Protein AF-A0A5N6EP38-F1 (afdb_monomer_lite)

Radius of gyration: 22.54 Å; chains: 1; bounding box: 50×37×67 Å

Organism: NCBI:txid986946

InterPro domains:
  IPR005338 Anhydro-N-acetylmuramic acid kinase [PF03702] (13-115)
  IPR005338 Anhydro-N-acetylmuramic acid kinase [PTHR30605] (13-113)

Sequence (210 aa):
MGMNSRYRTATGRFDTAPGNVYIDTVVRHYTNSEHEYDKDGEIGARGKVDQALVDQFLQHKHFHLDPPKTTGQEVAFELIEKAERKGLSLDNIMATITRITAQAIFDHYKRYEHHPGSKIVLLDDAGIPATAKVAITFAWQGMEAIVKRSIPVLTRVKICQEYVLGKVSPGKNYRLVLRKGMLFGARRDHLPPVKELINYVDGKVFDNKW

Secondary structure (DSSP, 8-state):
-----SS---------S--HHHHHHHHHHHTTTS--S-GGGHHHHHS---HHHHHHHHTSHHHHSPSS----HHHHHHHHHHHHHTT--HHHHHHHHHHHHHHHHHHHHHHH---TTPPP--GGGGTS-TTTHHHHHHHHHHHHHHHT-PPPPPSSSS-------S-PPP-TTHHHHHHHHHHTTTT-S--PPP----EEETTEEE----

pLDDT: mean 87.29, std 15.07, range [29.77, 98.5]

Structure (mmCIF, N/CA/C/O backbone):
data_AF-A0A5N6EP38-F1
#
_entry.id   AF-A0A5N6EP38-F1
#
loop_
_atom_site.group_PDB
_atom_site.id
_atom_site.type_symbol
_atom_site.label_atom_id
_atom_site.label_alt_id
_atom_site.label_comp_id
_atom_site.label_asym_id
_atom_site.label_entity_id
_atom_site.label_seq_id
_atom_site.pdbx_PDB_ins_code
_atom_site.Cartn_x
_atom_site.Cartn_y
_atom_site.Cartn_z
_atom_site.occupancy
_atom_site.B_iso_or_equiv
_atom_site.auth_seq_id
_atom_site.auth_comp_id
_atom_site.auth_asym_id
_atom_site.auth_atom_id
_atom_site.pdbx_PDB_model_num
ATOM 1 N N . MET A 1 1 ? -14.501 2.695 -38.342 1.00 30.69 1 MET A N 1
ATOM 2 C CA . MET A 1 1 ? -13.707 1.450 -38.459 1.00 30.69 1 MET A CA 1
ATOM 3 C C . MET A 1 1 ? -13.542 0.870 -37.066 1.00 30.69 1 MET A C 1
ATOM 5 O O . MET A 1 1 ? -12.982 1.534 -36.206 1.00 30.69 1 MET A O 1
ATOM 9 N N . GLY A 1 2 ? -14.163 -0.284 -36.820 1.00 35.34 2 GLY A N 1
ATOM 10 C CA . GLY A 1 2 ? -14.306 -0.873 -35.491 1.00 35.34 2 GLY A CA 1
ATOM 11 C C . GLY A 1 2 ? -13.008 -1.502 -35.000 1.00 35.34 2 GLY A C 1
ATOM 12 O O . GLY A 1 2 ? -12.462 -2.391 -35.648 1.00 35.34 2 GLY A O 1
ATOM 13 N N . MET A 1 3 ? -12.526 -1.048 -33.846 1.00 29.77 3 MET A N 1
ATOM 14 C CA . MET A 1 3 ? -11.439 -1.694 -33.118 1.00 29.77 3 MET A CA 1
ATOM 15 C C . MET A 1 3 ? -12.031 -2.657 -32.086 1.00 29.77 3 MET A C 1
ATOM 17 O O . MET A 1 3 ? -12.781 -2.259 -31.198 1.00 29.77 3 MET A O 1
ATOM 21 N N . ASN A 1 4 ? -11.702 -3.937 -32.268 1.00 30.72 4 ASN A N 1
ATOM 22 C CA . ASN A 1 4 ? -12.084 -5.095 -31.460 1.00 30.72 4 ASN A CA 1
ATOM 23 C C . ASN A 1 4 ? -12.106 -4.821 -29.943 1.00 30.72 4 ASN A C 1
ATOM 25 O O . ASN A 1 4 ? -11.069 -4.591 -29.324 1.00 30.72 4 ASN A O 1
ATOM 29 N N . SER A 1 5 ? -13.287 -4.948 -29.333 1.00 35.62 5 SER A N 1
ATOM 30 C CA . SER A 1 5 ? -13.561 -4.678 -27.915 1.00 35.62 5 SER A CA 1
ATOM 31 C C . SER A 1 5 ? -13.291 -5.857 -26.962 1.00 35.62 5 SER A C 1
ATOM 33 O O . SER A 1 5 ? -13.906 -5.930 -25.901 1.00 35.62 5 SER A O 1
ATOM 35 N N . ARG A 1 6 ? -12.425 -6.821 -27.310 1.00 30.44 6 ARG A N 1
ATOM 36 C CA . ARG A 1 6 ? -12.358 -8.110 -26.583 1.00 30.44 6 ARG A CA 1
ATOM 37 C C . ARG A 1 6 ? -11.309 -8.246 -25.469 1.00 30.44 6 ARG A C 1
ATOM 39 O O . ARG A 1 6 ? -11.271 -9.302 -24.859 1.00 30.44 6 ARG A O 1
ATOM 46 N N . TYR A 1 7 ? -10.519 -7.218 -25.137 1.00 33.09 7 TYR A N 1
ATOM 47 C CA . TYR A 1 7 ? -9.519 -7.319 -24.050 1.00 33.09 7 TYR A CA 1
ATOM 48 C C . TYR A 1 7 ? -9.276 -6.008 -23.284 1.00 33.09 7 TYR A C 1
ATOM 50 O O . TYR A 1 7 ? -8.144 -5.548 -23.149 1.00 33.09 7 TYR A O 1
ATOM 58 N N . ARG A 1 8 ? -10.330 -5.377 -22.762 1.00 38.69 8 ARG A N 1
ATOM 59 C CA . ARG A 1 8 ? -10.180 -4.398 -21.673 1.00 38.69 8 ARG A CA 1
ATOM 60 C C . ARG A 1 8 ? -11.019 -4.857 -20.490 1.00 38.69 8 ARG A C 1
ATOM 62 O O . ARG A 1 8 ? -12.150 -4.418 -20.325 1.00 38.69 8 ARG A O 1
ATOM 69 N N . THR A 1 9 ? -10.463 -5.730 -19.652 1.00 41.66 9 THR A N 1
ATOM 70 C CA . THR A 1 9 ? -10.867 -5.739 -18.241 1.00 41.66 9 THR A CA 1
ATOM 71 C C . THR A 1 9 ? -10.652 -4.320 -17.731 1.00 41.66 9 THR A C 1
ATOM 73 O O . THR A 1 9 ? -9.542 -3.796 -17.829 1.00 41.66 9 THR A O 1
ATOM 76 N N . ALA A 1 10 ? -11.718 -3.656 -17.289 1.00 50.59 10 ALA A N 1
ATOM 77 C CA . ALA A 1 10 ? -11.647 -2.287 -16.802 1.00 50.59 10 ALA A CA 1
ATOM 78 C C . ALA A 1 10 ? -10.888 -2.262 -15.468 1.00 50.59 10 ALA A C 1
ATOM 80 O O . ALA A 1 10 ? -11.488 -2.283 -14.401 1.00 50.59 10 ALA A O 1
ATOM 81 N N . THR A 1 11 ? -9.560 -2.250 -15.521 1.00 61.09 11 THR A N 1
ATOM 82 C CA . THR A 1 11 ? -8.708 -2.185 -14.336 1.00 61.09 11 THR A CA 1
ATOM 83 C C . THR A 1 11 ? -8.666 -0.745 -13.840 1.00 61.09 11 THR A C 1
ATOM 85 O O . THR A 1 11 ? -8.234 0.153 -14.567 1.00 61.09 11 THR A O 1
ATOM 88 N N . GLY A 1 12 ? -9.123 -0.518 -12.611 1.00 64.75 12 GLY A N 1
ATOM 89 C CA . GLY A 1 12 ? -9.001 0.743 -11.884 1.00 64.75 12 GLY A CA 1
ATOM 90 C C . GLY A 1 12 ? -8.371 0.497 -10.516 1.00 64.75 12 GLY A C 1
ATOM 91 O O . GLY A 1 12 ? -8.484 -0.596 -9.971 1.00 64.75 12 GLY A O 1
ATOM 92 N N . ARG A 1 13 ? -7.680 1.498 -9.972 1.00 69.62 13 ARG A N 1
ATOM 93 C CA . ARG A 1 13 ? -7.152 1.482 -8.603 1.00 69.62 13 ARG A CA 1
ATOM 94 C C . ARG A 1 13 ? -7.433 2.827 -7.961 1.00 69.62 13 ARG A C 1
ATOM 96 O O . ARG A 1 13 ? -7.379 3.848 -8.644 1.00 69.62 13 ARG A O 1
ATOM 103 N N . PHE A 1 14 ? -7.731 2.807 -6.675 1.00 73.19 14 PHE A N 1
ATOM 104 C CA . PHE A 1 14 ? -7.970 4.000 -5.885 1.00 73.19 14 PHE A CA 1
ATOM 105 C C . PHE A 1 14 ? -7.726 3.716 -4.409 1.00 73.19 14 PHE A C 1
ATOM 107 O O . PHE A 1 14 ? -7.814 2.569 -3.971 1.00 73.19 14 PHE A O 1
ATOM 114 N N . ASP A 1 15 ? -7.461 4.775 -3.655 1.00 80.38 15 ASP A N 1
ATOM 115 C CA . ASP A 1 15 ? -7.349 4.701 -2.206 1.00 80.38 15 ASP A CA 1
ATOM 116 C C . ASP A 1 15 ? -8.751 4.610 -1.595 1.00 80.38 15 ASP A C 1
ATOM 118 O O . ASP A 1 15 ? -9.636 5.408 -1.910 1.00 80.38 15 ASP A O 1
ATOM 122 N N . THR A 1 16 ? -8.981 3.612 -0.745 1.00 77.75 16 THR A N 1
ATOM 123 C CA . THR A 1 16 ? -10.273 3.389 -0.075 1.00 77.75 16 THR A CA 1
ATOM 124 C C . THR A 1 16 ? -10.371 4.222 1.195 1.00 77.75 16 THR A C 1
ATOM 126 O O . THR A 1 16 ? -11.353 4.935 1.417 1.00 77.75 16 THR A O 1
ATOM 129 N N . ALA A 1 17 ? -9.324 4.131 2.005 1.00 72.00 17 ALA A N 1
ATOM 130 C CA . ALA A 1 17 ? -9.187 4.722 3.312 1.00 72.00 17 ALA A CA 1
ATOM 131 C C . ALA A 1 17 ? -7.699 4.811 3.679 1.00 72.00 17 ALA A C 1
ATOM 133 O O . ALA A 1 17 ? -6.872 4.078 3.129 1.00 72.00 17 ALA A O 1
ATOM 134 N N . PRO A 1 18 ? -7.354 5.675 4.635 1.00 76.44 18 PRO A N 1
ATOM 135 C CA . PRO A 1 18 ? -6.074 5.604 5.326 1.00 76.44 18 PRO A CA 1
ATOM 136 C C . PRO A 1 18 ? -5.902 4.220 5.955 1.00 76.44 18 PRO A C 1
ATOM 138 O O . PRO A 1 18 ? -6.787 3.718 6.651 1.00 76.44 18 PRO A O 1
ATOM 141 N N . GLY A 1 19 ? -4.754 3.609 5.670 1.00 85.12 19 GLY A N 1
ATOM 142 C CA . GLY A 1 19 ? -4.340 2.346 6.268 1.00 85.12 19 GLY A CA 1
ATOM 143 C C . GLY A 1 19 ? -3.805 2.569 7.680 1.00 85.12 19 GLY A C 1
ATOM 144 O O . GLY A 1 19 ? -4.497 3.074 8.559 1.00 85.12 19 GLY A O 1
ATOM 145 N N . ASN A 1 20 ? -2.528 2.259 7.872 1.00 91.38 20 ASN A N 1
ATOM 146 C CA . ASN A 1 20 ? -1.913 2.264 9.198 1.00 91.38 20 ASN A CA 1
ATOM 147 C C . ASN A 1 20 ? -1.675 3.658 9.780 1.00 91.38 20 ASN A C 1
ATOM 149 O O . ASN A 1 20 ? -1.512 3.767 10.983 1.00 91.38 20 ASN A O 1
ATOM 153 N N . VAL A 1 21 ? -1.714 4.731 8.978 1.00 90.12 21 VAL A N 1
ATOM 154 C CA . VAL A 1 21 ? -1.436 6.090 9.482 1.00 90.12 21 VAL A CA 1
ATOM 155 C C . VAL A 1 21 ? -2.299 6.455 10.694 1.00 90.12 21 VAL A C 1
ATOM 157 O O . VAL A 1 21 ? -1.815 7.104 11.609 1.00 90.12 21 VAL A O 1
ATOM 160 N N . TYR A 1 22 ? -3.548 5.990 10.740 1.00 90.19 22 TYR A N 1
ATOM 161 C CA . TYR A 1 22 ? -4.437 6.199 11.879 1.00 90.19 22 TYR A CA 1
ATOM 162 C C . TYR A 1 22 ? -4.032 5.379 13.107 1.00 90.19 22 TYR A C 1
ATOM 164 O O . TYR A 1 22 ? -3.919 5.924 14.203 1.00 90.19 22 TYR A O 1
ATOM 172 N N . ILE A 1 23 ? -3.787 4.086 12.905 1.00 92.94 23 ILE A N 1
ATOM 173 C CA . ILE A 1 23 ? -3.371 3.128 13.936 1.00 92.94 23 ILE A CA 1
ATOM 174 C C . ILE A 1 23 ? -2.059 3.604 14.578 1.00 92.94 23 ILE A C 1
ATOM 176 O O . ILE A 1 23 ? -1.971 3.757 15.793 1.00 92.94 23 ILE A O 1
ATOM 180 N N . ASP A 1 24 ? -1.075 3.941 13.748 1.00 94.19 24 ASP A N 1
ATOM 181 C CA . ASP A 1 24 ? 0.235 4.430 14.162 1.00 94.19 24 ASP A CA 1
ATOM 182 C C . ASP A 1 24 ? 0.137 5.768 14.911 1.00 94.19 24 ASP A C 1
ATOM 184 O O . ASP A 1 24 ? 0.878 6.002 15.863 1.00 94.19 24 ASP A O 1
ATOM 188 N N . THR A 1 25 ? -0.773 6.666 14.509 1.00 93.25 25 THR A N 1
ATOM 189 C CA . THR A 1 25 ? -0.998 7.931 15.228 1.00 93.25 25 THR A CA 1
ATOM 190 C C . THR A 1 25 ? -1.500 7.687 16.647 1.00 93.25 25 THR A C 1
ATOM 192 O O . THR A 1 25 ? -0.992 8.324 17.568 1.00 93.25 25 THR A O 1
ATOM 195 N N . VAL A 1 26 ? -2.441 6.759 16.849 1.00 94.25 26 VAL A N 1
ATOM 196 C CA . VAL A 1 26 ? -2.928 6.425 18.197 1.00 94.25 26 VAL A CA 1
ATOM 197 C C . VAL A 1 26 ? -1.808 5.812 19.033 1.00 94.25 26 VAL A C 1
ATOM 199 O O . VAL A 1 26 ? -1.584 6.254 20.156 1.00 94.25 26 VAL A O 1
ATOM 202 N N . VAL A 1 27 ? -1.055 4.858 18.481 1.00 95.31 27 VAL A N 1
ATOM 203 C CA . VAL A 1 27 ? 0.065 4.228 19.197 1.00 95.31 27 VAL A CA 1
ATOM 204 C C . VAL A 1 27 ? 1.074 5.285 19.636 1.00 95.31 27 VAL A C 1
ATOM 206 O O . VAL A 1 27 ? 1.328 5.421 20.830 1.00 95.31 27 VAL A O 1
ATOM 209 N N . ARG A 1 28 ? 1.564 6.115 18.706 1.00 95.06 28 ARG A N 1
ATOM 210 C CA . ARG A 1 28 ? 2.532 7.175 19.027 1.00 95.06 28 ARG A CA 1
ATOM 211 C C . ARG A 1 28 ? 1.998 8.159 20.065 1.00 95.06 28 ARG A C 1
ATOM 213 O O . ARG A 1 28 ? 2.769 8.602 20.915 1.00 95.06 28 ARG A O 1
ATOM 220 N N . HIS A 1 29 ? 0.710 8.499 20.002 1.00 93.75 29 HIS A N 1
ATOM 221 C CA . HIS A 1 29 ? 0.076 9.404 20.958 1.00 93.75 29 HIS A CA 1
ATOM 222 C C . HIS A 1 29 ? 0.096 8.833 22.382 1.00 93.75 29 HIS A C 1
ATOM 224 O O . HIS A 1 29 ? 0.541 9.513 23.302 1.00 93.75 29 HIS A O 1
ATOM 230 N N . TYR A 1 30 ? -0.315 7.576 22.565 1.00 94.12 30 TYR A N 1
ATOM 231 C CA . TYR A 1 30 ? -0.435 6.971 23.897 1.00 94.12 30 TYR A CA 1
ATOM 232 C C . TYR A 1 30 ? 0.874 6.429 24.468 1.00 94.12 30 TYR A C 1
ATOM 234 O O . TYR A 1 30 ? 1.002 6.310 25.685 1.00 94.12 30 TYR A O 1
ATOM 242 N N . THR A 1 31 ? 1.856 6.112 23.625 1.00 92.31 31 THR A N 1
ATOM 243 C CA . THR A 1 31 ? 3.161 5.603 24.071 1.00 92.31 31 THR A CA 1
ATOM 244 C C . THR A 1 31 ? 4.232 6.690 24.094 1.00 92.31 31 THR A C 1
ATOM 246 O O . THR A 1 31 ? 5.409 6.360 24.156 1.00 92.31 31 THR A O 1
ATOM 249 N N . ASN A 1 32 ? 3.875 7.972 23.940 1.00 92.38 32 ASN A N 1
ATOM 250 C CA . ASN A 1 32 ? 4.839 9.071 23.775 1.00 92.38 32 ASN A CA 1
ATOM 251 C C . ASN A 1 32 ? 5.920 8.764 22.715 1.00 92.38 32 ASN A C 1
ATOM 253 O O . ASN A 1 32 ? 7.095 9.075 22.890 1.00 92.38 32 ASN A O 1
ATOM 257 N N . SER A 1 33 ? 5.512 8.137 21.607 1.00 92.88 33 S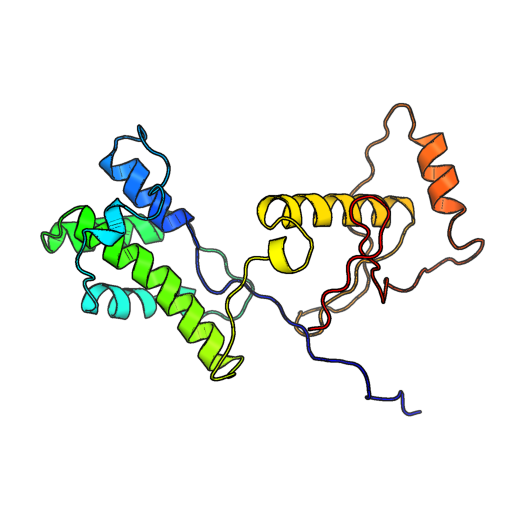ER A N 1
ATOM 258 C CA . SER A 1 33 ? 6.379 7.670 20.512 1.00 92.88 33 SER A CA 1
ATOM 259 C C . SER A 1 33 ? 7.425 6.596 20.866 1.00 92.88 33 SER A C 1
ATOM 261 O O . SER A 1 33 ? 8.294 6.327 20.043 1.00 92.88 33 SER A O 1
ATOM 263 N N . GLU A 1 34 ? 7.338 5.929 22.025 1.00 94.56 34 GLU A N 1
ATOM 264 C CA . GLU A 1 34 ? 8.158 4.733 22.319 1.00 94.56 34 GLU A CA 1
ATOM 265 C C . GLU A 1 34 ? 7.832 3.552 21.388 1.00 94.56 34 GLU A C 1
ATOM 267 O O . GLU A 1 34 ? 8.700 2.741 21.062 1.00 94.56 34 GLU A O 1
ATOM 272 N N . HIS A 1 35 ? 6.587 3.484 20.916 1.00 94.12 35 HIS A N 1
ATOM 273 C CA . HIS A 1 35 ? 6.136 2.571 19.879 1.00 94.12 35 HIS A CA 1
ATOM 274 C C . HIS A 1 35 ? 5.590 3.356 18.683 1.00 94.12 35 HIS A C 1
ATOM 276 O O . HIS A 1 35 ? 5.028 4.444 18.822 1.00 94.12 35 HIS A O 1
ATOM 282 N N . GLU A 1 36 ? 5.754 2.793 17.484 1.00 95.25 36 GLU A N 1
ATOM 283 C CA . GLU A 1 36 ? 5.351 3.452 16.236 1.00 95.25 36 GLU A CA 1
ATOM 284 C C . GLU A 1 36 ? 4.108 2.849 15.581 1.00 95.25 36 GLU A C 1
ATOM 286 O O . GLU A 1 36 ? 3.485 3.518 14.762 1.00 95.25 36 GLU A O 1
ATOM 291 N N . TYR A 1 37 ? 3.765 1.605 15.914 1.00 96.50 37 TYR A N 1
ATOM 292 C CA . TYR A 1 37 ? 2.651 0.857 15.335 1.00 96.50 37 TYR A CA 1
ATOM 293 C C . TYR A 1 37 ? 2.163 -0.220 16.310 1.00 96.50 37 TYR A C 1
ATOM 295 O O . TYR A 1 37 ? 2.871 -0.589 17.251 1.00 96.50 37 TYR A O 1
ATOM 303 N N . ASP A 1 38 ? 0.958 -0.736 16.071 1.00 97.00 38 ASP A N 1
ATOM 304 C CA . ASP A 1 38 ? 0.386 -1.842 16.841 1.00 97.00 38 ASP A CA 1
ATOM 305 C C . ASP A 1 38 ? 0.921 -3.162 16.295 1.00 97.00 38 ASP A C 1
ATOM 307 O O . ASP A 1 38 ? 0.466 -3.666 15.261 1.00 97.00 38 ASP A O 1
ATOM 311 N N . LYS A 1 39 ? 1.960 -3.680 16.948 1.00 96.94 39 LYS A N 1
ATOM 312 C CA . LYS A 1 39 ? 2.636 -4.889 16.497 1.00 96.94 39 LYS A CA 1
ATOM 313 C C . LYS A 1 39 ? 1.673 -6.069 16.537 1.00 96.94 39 LYS A C 1
ATOM 315 O O . LYS A 1 39 ? 1.049 -6.329 17.557 1.00 96.94 39 LYS A O 1
ATOM 320 N N . ASP A 1 40 ? 1.538 -6.740 15.394 1.00 96.50 40 ASP A N 1
ATOM 321 C CA . ASP A 1 40 ? 0.654 -7.894 15.198 1.00 96.50 40 ASP A CA 1
ATOM 322 C C . ASP A 1 40 ? -0.830 -7.633 15.563 1.00 96.50 40 ASP A C 1
ATOM 324 O O . ASP A 1 40 ? -1.629 -8.564 15.659 1.00 96.50 40 ASP A O 1
ATOM 328 N N . GLY A 1 41 ? -1.226 -6.360 15.716 1.00 96.69 41 GLY A N 1
ATOM 329 C CA . GLY A 1 41 ? -2.567 -5.961 16.149 1.00 96.69 41 GLY A CA 1
ATOM 330 C C . GLY A 1 41 ? -2.882 -6.293 17.612 1.00 96.69 41 GLY A C 1
ATOM 331 O O . GLY A 1 41 ? -4.057 -6.415 17.961 1.00 96.69 41 GLY A O 1
ATOM 332 N N . GLU A 1 42 ? -1.871 -6.495 18.461 1.00 97.62 42 GLU A N 1
ATOM 333 C CA . GLU A 1 42 ? -2.039 -6.949 19.845 1.00 97.62 42 GLU A CA 1
ATOM 334 C C . GLU A 1 42 ? -2.892 -5.999 20.696 1.00 97.62 42 GLU A C 1
ATOM 336 O O . GLU A 1 42 ? -3.697 -6.463 21.507 1.00 97.62 42 GLU A O 1
ATOM 341 N N . ILE A 1 43 ? -2.737 -4.681 20.538 1.00 96.88 43 ILE A N 1
ATOM 342 C CA . ILE A 1 43 ? -3.487 -3.683 21.313 1.00 96.88 43 ILE A CA 1
ATOM 343 C C . ILE A 1 43 ? -4.945 -3.659 20.856 1.00 96.88 43 ILE A C 1
ATOM 345 O O . ILE A 1 43 ? -5.860 -3.777 21.675 1.00 96.88 43 ILE A O 1
ATOM 349 N N . GLY A 1 44 ? -5.174 -3.576 19.544 1.00 96.75 44 GLY A N 1
ATOM 350 C CA . GLY A 1 44 ? -6.516 -3.614 18.971 1.00 96.75 44 GLY A CA 1
ATOM 351 C C . GLY A 1 44 ? -7.263 -4.917 19.273 1.00 96.75 44 GLY A C 1
ATOM 352 O O . GLY A 1 44 ? -8.470 -4.883 19.504 1.00 96.75 44 GLY A O 1
ATOM 353 N N . ALA A 1 45 ? -6.567 -6.056 19.328 1.00 97.62 45 ALA A N 1
ATOM 354 C CA . ALA A 1 45 ? -7.169 -7.364 19.598 1.00 97.62 45 ALA A CA 1
ATOM 355 C C . ALA A 1 45 ? -7.704 -7.520 21.032 1.00 97.62 45 ALA A C 1
ATOM 357 O O . ALA A 1 45 ? -8.646 -8.282 21.248 1.00 97.62 45 ALA A O 1
ATOM 358 N N . ARG A 1 46 ? -7.139 -6.801 22.012 1.00 97.81 46 ARG A N 1
ATOM 359 C CA . ARG A 1 46 ? -7.644 -6.786 23.400 1.00 97.81 46 ARG A CA 1
ATOM 360 C C . ARG A 1 46 ? -8.870 -5.893 23.580 1.00 97.81 46 ARG A C 1
ATOM 362 O O . ARG A 1 46 ? -9.595 -6.027 24.565 1.00 97.81 46 ARG A O 1
ATOM 369 N N . GLY A 1 47 ? -9.088 -4.970 22.649 1.00 97.38 47 GLY A N 1
ATOM 370 C CA . GLY A 1 47 ? -10.133 -3.968 22.740 1.00 97.38 47 GLY A CA 1
ATOM 371 C C . GLY A 1 47 ? -11.505 -4.440 22.284 1.00 97.38 47 GLY A C 1
ATOM 372 O O . GLY A 1 47 ? -11.677 -5.401 21.535 1.00 97.38 47 GLY A O 1
ATOM 373 N N . LYS A 1 48 ? -12.516 -3.674 22.687 1.00 98.19 48 LYS A N 1
ATOM 374 C CA . LYS A 1 48 ? -13.879 -3.765 22.176 1.00 98.19 48 LYS A CA 1
ATOM 375 C C . LYS A 1 48 ? -14.170 -2.569 21.279 1.00 98.19 48 LYS A C 1
ATOM 377 O O . LYS A 1 48 ? -14.063 -1.421 21.697 1.00 98.19 48 LYS A O 1
ATOM 382 N N . VAL A 1 49 ? -14.588 -2.861 20.051 1.00 98.31 49 VAL A N 1
ATOM 383 C CA . VAL A 1 49 ? -14.982 -1.848 19.065 1.00 98.31 49 VAL A CA 1
ATOM 384 C C . VAL A 1 49 ? -16.217 -1.079 19.534 1.00 98.31 49 VAL A C 1
ATOM 386 O O . VAL A 1 49 ? -17.244 -1.678 19.864 1.00 98.31 49 VAL A O 1
ATOM 389 N N . ASP A 1 50 ? -16.147 0.248 19.467 1.00 97.88 50 ASP A N 1
ATOM 390 C CA . ASP A 1 50 ? -17.295 1.141 19.596 1.00 97.88 50 ASP A CA 1
ATOM 391 C C . ASP A 1 50 ? -17.899 1.423 18.216 1.00 97.88 50 ASP A C 1
ATOM 393 O O . ASP A 1 50 ? -17.512 2.358 17.516 1.00 97.88 50 ASP A O 1
ATOM 397 N N . GLN A 1 51 ? -18.849 0.581 17.803 1.00 97.50 51 GLN A N 1
ATOM 398 C CA . GLN A 1 51 ? -19.426 0.658 16.458 1.00 97.50 51 GLN A CA 1
ATOM 399 C C . GLN A 1 51 ? -20.141 1.993 16.194 1.00 97.50 51 GLN A C 1
ATOM 401 O O . GLN A 1 51 ? -20.124 2.475 15.068 1.00 97.50 51 GLN A O 1
ATOM 406 N N . ALA A 1 52 ? -20.698 2.640 17.224 1.00 96.06 52 ALA A N 1
ATOM 407 C CA . ALA A 1 52 ? -21.335 3.944 17.059 1.00 96.06 52 ALA A CA 1
ATOM 408 C C . ALA A 1 52 ? -20.316 5.025 16.659 1.00 96.06 52 ALA A C 1
ATOM 410 O O . ALA A 1 52 ? -20.614 5.858 15.803 1.00 96.06 52 ALA A O 1
ATOM 411 N N . LEU A 1 53 ? -19.106 4.992 17.233 1.00 94.50 53 LEU A N 1
ATOM 412 C CA . LEU A 1 53 ? -18.013 5.863 16.796 1.00 94.50 53 LEU A CA 1
ATOM 413 C C . LEU A 1 53 ? -17.541 5.516 15.383 1.00 94.50 53 LEU A C 1
ATOM 415 O O . LEU A 1 53 ? -17.305 6.433 14.602 1.00 94.50 53 LEU A O 1
ATOM 419 N N . VAL A 1 54 ? -17.447 4.229 15.031 1.00 94.88 54 VAL A N 1
ATOM 420 C CA . VAL A 1 54 ? -17.098 3.803 13.663 1.00 94.88 54 VAL A CA 1
ATOM 421 C C . VAL A 1 54 ? -18.083 4.377 12.647 1.00 94.88 54 VAL A C 1
ATOM 423 O O . VAL A 1 54 ? -17.674 5.051 11.702 1.00 94.88 54 VAL A O 1
ATOM 426 N N . ASP A 1 55 ? -19.379 4.155 12.861 1.00 94.12 55 ASP A N 1
ATOM 427 C CA . ASP A 1 55 ? -20.430 4.575 11.937 1.00 94.12 55 ASP A CA 1
ATOM 428 C C . ASP A 1 55 ? -20.484 6.102 11.820 1.00 94.12 55 ASP A C 1
ATOM 430 O O . ASP A 1 55 ? -20.599 6.635 10.717 1.00 94.12 55 ASP A O 1
ATOM 434 N N . GLN A 1 56 ? -20.328 6.821 12.938 1.00 91.62 56 GLN A N 1
ATOM 435 C CA . GLN A 1 56 ? -20.228 8.281 12.937 1.00 91.62 56 GLN A CA 1
ATOM 436 C C . GLN A 1 56 ? -19.019 8.762 12.127 1.00 91.62 56 GLN A C 1
ATOM 438 O O . GLN A 1 56 ? -19.104 9.750 11.400 1.00 91.62 56 GLN A O 1
ATOM 443 N N . PHE A 1 57 ? -17.876 8.098 12.261 1.00 89.50 57 PHE A N 1
ATOM 444 C CA . PHE A 1 57 ? -16.642 8.523 11.614 1.00 89.50 57 PHE A CA 1
ATOM 445 C C . PHE A 1 57 ? -16.648 8.250 10.110 1.00 89.50 57 PHE A C 1
ATOM 447 O O . PHE A 1 57 ? -16.185 9.075 9.322 1.00 89.50 57 PHE A O 1
ATOM 454 N N . LEU A 1 58 ? -17.239 7.130 9.692 1.00 89.50 58 LEU A N 1
ATOM 455 C CA . LEU A 1 58 ? -17.398 6.779 8.282 1.00 89.50 58 LEU A CA 1
ATOM 456 C C . LEU A 1 58 ? -18.363 7.707 7.531 1.00 89.50 58 LEU A C 1
ATOM 458 O O . LEU A 1 58 ? -18.292 7.764 6.307 1.00 89.50 58 LEU A O 1
ATOM 462 N N . GLN A 1 59 ? -19.195 8.485 8.234 1.00 87.88 59 GLN A N 1
ATOM 463 C CA . GLN A 1 59 ? -19.997 9.563 7.635 1.00 87.88 59 GLN A CA 1
ATOM 464 C C . GLN A 1 59 ? -19.164 10.794 7.248 1.00 87.88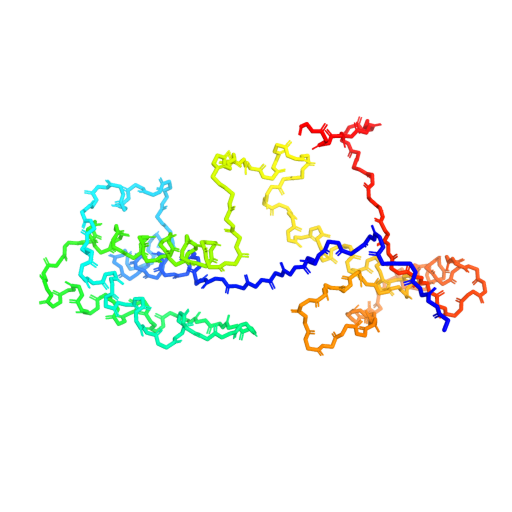 59 GLN A C 1
ATOM 466 O O . GLN A 1 59 ? -19.666 11.699 6.574 1.00 87.88 59 GLN A O 1
ATOM 471 N N . HIS A 1 60 ? -17.897 10.878 7.672 1.00 82.06 60 HIS A N 1
ATOM 472 C CA . HIS A 1 60 ? -17.048 12.007 7.321 1.00 82.06 60 HIS A CA 1
ATOM 473 C C . HIS A 1 60 ? -16.891 12.111 5.798 1.00 82.06 60 HIS A C 1
ATOM 475 O O . HIS A 1 60 ? -16.648 11.119 5.105 1.00 82.06 60 HIS A O 1
ATOM 481 N N . LYS A 1 61 ? -16.961 13.345 5.275 1.00 76.69 61 LYS A N 1
ATOM 482 C CA . LYS A 1 61 ? -16.913 13.656 3.834 1.00 76.69 61 LYS A CA 1
ATOM 483 C C . LYS A 1 61 ? -15.807 12.899 3.095 1.00 76.69 61 LYS A C 1
ATOM 485 O O . LYS A 1 61 ? -16.015 12.479 1.962 1.00 76.69 61 LYS A O 1
ATOM 490 N N . HIS A 1 62 ? -14.651 12.708 3.733 1.00 73.88 62 HIS A N 1
ATOM 491 C CA . HIS A 1 62 ? -13.509 11.997 3.157 1.00 73.88 62 HIS A CA 1
ATOM 492 C C . HIS A 1 62 ? -13.853 10.593 2.617 1.00 73.88 62 HIS A C 1
ATOM 494 O O . HIS A 1 62 ? -13.401 10.227 1.531 1.00 73.88 62 HIS A O 1
ATOM 500 N N . PHE A 1 63 ? -14.685 9.817 3.318 1.00 75.12 63 PHE A N 1
ATOM 501 C CA . PHE A 1 63 ? -15.040 8.453 2.904 1.00 75.12 63 PHE A CA 1
ATOM 502 C C . PHE A 1 63 ? -16.009 8.413 1.712 1.00 75.12 63 PHE A C 1
ATOM 504 O O . PHE A 1 63 ? -16.109 7.387 1.032 1.00 75.12 63 PHE A O 1
ATOM 511 N N . HIS A 1 64 ? -16.648 9.544 1.407 1.00 76.56 64 HIS A N 1
ATOM 512 C CA . HIS A 1 64 ? -17.628 9.701 0.334 1.00 76.56 64 HIS A CA 1
ATOM 513 C C . HIS A 1 64 ? -17.086 10.412 -0.916 1.00 76.56 64 HIS A C 1
ATOM 515 O O . HIS A 1 64 ? -17.813 10.531 -1.897 1.00 76.56 64 HIS A O 1
ATOM 521 N N . LEU A 1 65 ? -15.832 10.879 -0.911 1.00 69.31 65 LEU A N 1
ATOM 522 C CA . LEU A 1 65 ? -15.212 11.481 -2.095 1.00 69.31 65 LEU A CA 1
ATOM 523 C C . LEU A 1 65 ? -14.831 10.421 -3.136 1.00 69.31 65 LEU A C 1
ATOM 525 O O . LEU A 1 65 ? -14.273 9.373 -2.788 1.00 69.31 65 LEU A O 1
ATOM 529 N N . ASP A 1 66 ? -15.063 10.748 -4.409 1.00 63.84 66 ASP A N 1
ATOM 530 C CA . ASP A 1 66 ? -14.509 9.999 -5.534 1.00 63.84 66 ASP A CA 1
ATOM 531 C C . ASP A 1 66 ? -12.972 10.152 -5.584 1.00 63.84 66 ASP A C 1
ATOM 533 O O . ASP A 1 66 ? -12.440 11.212 -5.235 1.00 63.84 66 ASP A O 1
ATOM 537 N N . PRO A 1 67 ? -12.228 9.123 -6.026 1.00 57.88 67 PRO A N 1
ATOM 538 C CA . PRO A 1 67 ? -10.770 9.187 -6.157 1.00 57.88 67 PRO A CA 1
ATOM 539 C C . PRO A 1 67 ? -10.281 10.303 -7.107 1.00 57.88 67 PRO A C 1
ATOM 541 O O . PRO A 1 67 ? -10.952 10.596 -8.103 1.00 57.88 67 PRO A O 1
ATOM 544 N N . PRO A 1 68 ? -9.068 10.867 -6.908 1.00 52.44 68 PRO A N 1
ATOM 545 C CA . PRO A 1 68 ? -8.085 10.571 -5.856 1.00 52.44 68 PRO A CA 1
ATOM 546 C C . PRO A 1 68 ? -8.368 11.317 -4.538 1.00 52.44 68 PRO A C 1
ATOM 548 O O . PRO A 1 68 ? -8.803 12.467 -4.556 1.00 52.44 68 PRO A O 1
ATOM 551 N N . LYS A 1 69 ? -8.069 10.681 -3.396 1.00 59.41 69 LYS A N 1
ATOM 552 C CA . LYS A 1 69 ? -8.267 11.249 -2.052 1.00 59.41 69 LYS A CA 1
ATOM 553 C C . LYS A 1 69 ? -7.104 10.910 -1.119 1.00 59.41 69 LYS A C 1
ATOM 555 O O . LYS A 1 69 ? -6.623 9.786 -1.117 1.00 59.41 69 LYS A O 1
ATOM 560 N N . THR A 1 70 ? -6.701 11.866 -0.290 1.00 54.84 70 THR A N 1
ATOM 561 C CA . THR A 1 70 ? -5.698 11.695 0.772 1.00 54.84 70 THR A CA 1
ATOM 562 C C . THR A 1 70 ? -6.265 12.249 2.077 1.00 54.84 70 THR A C 1
ATOM 564 O O . THR A 1 70 ? -6.938 13.279 2.062 1.00 54.84 70 THR A O 1
ATOM 567 N N . THR A 1 71 ? -6.030 11.577 3.200 1.00 63.06 71 THR A N 1
ATOM 568 C CA . THR A 1 71 ? -6.363 12.067 4.550 1.00 63.06 71 THR A CA 1
ATOM 569 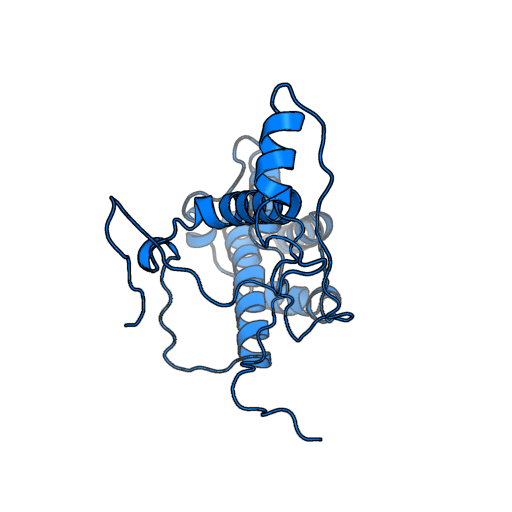C C . THR A 1 71 ? -5.147 11.916 5.454 1.00 63.06 71 THR A C 1
ATOM 571 O O . THR A 1 71 ? -4.307 11.047 5.211 1.00 63.06 71 THR A O 1
ATOM 574 N N . GLY A 1 72 ? -5.028 12.814 6.431 1.00 67.62 72 GLY A N 1
ATOM 575 C CA . GLY A 1 72 ? -3.884 12.939 7.324 1.00 67.62 72 GLY A CA 1
ATOM 576 C C . GLY A 1 72 ? -4.199 12.576 8.772 1.00 67.62 72 GLY A C 1
ATOM 577 O O . GLY A 1 72 ? -5.276 12.080 9.101 1.00 67.62 72 GLY A O 1
ATOM 578 N N . GLN A 1 73 ? -3.221 12.833 9.639 1.00 72.75 73 GLN A N 1
ATOM 579 C CA . GLN A 1 73 ? -3.266 12.523 11.071 1.00 72.75 73 GLN A CA 1
ATOM 580 C C . GLN A 1 73 ? -4.337 13.320 11.825 1.00 72.75 73 GLN A C 1
ATOM 582 O O . GLN A 1 73 ? -4.775 12.874 12.882 1.00 72.75 73 GLN A O 1
ATOM 587 N N . GLU A 1 74 ? -4.787 14.464 11.291 1.00 75.50 74 GLU A N 1
ATOM 588 C CA . GLU A 1 74 ? -5.762 15.332 11.970 1.00 75.50 74 GLU A CA 1
ATOM 589 C C . GLU A 1 74 ? -7.052 14.570 12.292 1.00 75.50 74 GLU A C 1
ATOM 591 O O . GLU A 1 74 ? -7.592 14.654 13.391 1.00 75.50 74 GLU A O 1
ATOM 596 N N . VAL A 1 75 ? -7.484 13.735 11.349 1.00 76.38 75 VAL A N 1
ATOM 597 C CA . VAL A 1 75 ? -8.699 12.932 11.470 1.00 76.38 75 VAL A CA 1
ATOM 598 C C . VAL A 1 75 ? -8.547 11.867 12.569 1.00 76.38 75 VAL A C 1
ATOM 600 O O . VAL A 1 75 ? -9.485 11.629 13.326 1.00 76.38 75 VAL A O 1
ATOM 603 N N . ALA A 1 76 ? -7.357 11.281 12.742 1.00 82.94 76 ALA A N 1
ATOM 604 C CA . ALA A 1 76 ? -7.099 10.342 13.837 1.00 82.94 76 ALA A CA 1
ATOM 605 C C . ALA A 1 76 ? -7.179 11.023 15.215 1.00 82.94 76 ALA A C 1
ATOM 607 O O . ALA A 1 76 ? -7.768 10.455 16.134 1.00 82.94 76 ALA A O 1
ATOM 608 N N . PHE A 1 77 ? -6.666 12.250 15.354 1.00 88.31 77 PHE A N 1
ATOM 609 C CA . PHE A 1 77 ? -6.768 13.007 16.607 1.00 88.31 77 PHE A CA 1
ATOM 610 C C . PHE A 1 77 ? -8.216 13.355 16.971 1.00 88.31 77 PHE A C 1
ATOM 612 O O . PHE A 1 77 ? -8.597 13.224 18.132 1.00 88.31 77 PHE A O 1
ATOM 619 N N . GLU A 1 78 ? -9.063 13.689 15.992 1.00 88.12 78 GLU A N 1
ATOM 620 C CA . GLU A 1 78 ? -10.496 13.897 16.249 1.00 88.12 78 GLU A CA 1
ATOM 621 C C . GLU A 1 78 ? -11.184 12.647 16.821 1.00 88.12 78 GLU A C 1
ATOM 623 O O . GLU A 1 78 ? -12.089 12.761 17.658 1.00 88.12 78 GLU A O 1
ATOM 628 N N . LEU A 1 79 ? -10.787 11.450 16.369 1.00 87.88 79 LEU A N 1
ATOM 629 C CA . LEU A 1 79 ? -11.297 10.197 16.923 1.00 87.88 79 LEU A CA 1
ATOM 630 C C . LEU A 1 79 ? -10.831 10.014 18.368 1.00 87.88 79 LEU A C 1
ATOM 632 O O . LEU A 1 79 ? -11.664 9.702 19.219 1.00 87.88 79 LEU A O 1
ATOM 636 N N . ILE A 1 80 ? -9.534 10.214 18.627 1.00 91.62 80 ILE A N 1
ATOM 637 C CA . ILE A 1 80 ? -8.935 10.094 19.963 1.00 91.62 80 ILE A CA 1
ATOM 638 C C . ILE A 1 80 ? -9.711 10.973 20.943 1.00 91.62 80 ILE A C 1
ATOM 640 O O . ILE A 1 80 ? -10.292 10.450 21.889 1.00 91.62 80 ILE A O 1
ATOM 644 N N . GLU A 1 81 ? -9.866 12.268 20.653 1.00 93.12 81 GLU A N 1
ATOM 645 C CA . GLU A 1 81 ? -10.589 13.185 21.541 1.00 93.12 81 GLU A CA 1
ATOM 646 C C . GLU A 1 81 ? -12.037 12.748 21.810 1.00 93.12 81 GLU A C 1
ATOM 648 O O . GLU A 1 81 ? -12.548 12.858 22.926 1.00 93.12 81 GLU A O 1
ATOM 653 N N . LYS A 1 82 ? -12.759 12.287 20.779 1.00 93.56 82 LYS A N 1
ATOM 654 C CA . LYS A 1 82 ? -14.145 11.817 20.939 1.00 93.56 82 LYS A CA 1
ATOM 655 C C . LYS A 1 82 ? -14.214 10.553 21.787 1.00 93.56 82 LYS A C 1
ATOM 657 O O . LYS A 1 82 ? -15.126 10.430 22.604 1.00 93.56 82 LYS A O 1
ATOM 662 N N . ALA A 1 83 ? -13.280 9.633 21.588 1.00 94.25 83 ALA A N 1
ATOM 663 C CA . ALA A 1 83 ? -13.228 8.384 22.320 1.00 94.25 83 ALA A CA 1
ATOM 664 C C . ALA A 1 83 ? -12.828 8.603 23.787 1.00 94.25 83 ALA A C 1
ATOM 666 O O . ALA A 1 83 ? -13.458 8.034 24.678 1.00 94.25 83 ALA A O 1
ATOM 667 N N . GLU A 1 84 ? -11.882 9.504 24.053 1.00 94.06 84 GLU A N 1
ATOM 668 C CA . GLU A 1 84 ? -11.491 9.916 25.404 1.00 94.06 84 GLU A CA 1
ATOM 669 C C . GLU A 1 84 ? -12.633 10.600 26.151 1.00 94.06 84 GLU A C 1
ATOM 671 O O . GLU A 1 84 ? -12.938 10.228 27.283 1.00 94.06 84 GLU A O 1
ATOM 676 N N . ARG A 1 85 ? -13.351 11.531 25.504 1.00 95.81 85 ARG A N 1
ATOM 677 C CA . ARG A 1 85 ? -14.555 12.155 26.090 1.00 95.81 85 ARG A CA 1
ATOM 678 C C . ARG A 1 85 ? -15.640 11.137 26.445 1.00 95.81 85 ARG A C 1
ATOM 680 O O . ARG A 1 85 ? -16.445 11.387 27.337 1.00 95.81 85 ARG A O 1
ATOM 687 N N . LYS A 1 86 ? -15.672 10.002 25.748 1.00 95.69 86 LYS A N 1
ATOM 688 C CA . LYS A 1 86 ? -16.595 8.888 25.995 1.00 95.69 86 LYS A CA 1
ATOM 689 C C . LYS A 1 86 ? -16.026 7.860 26.993 1.00 95.69 86 LYS A C 1
ATOM 691 O O . LYS A 1 86 ? -16.717 6.907 27.342 1.00 95.69 86 LYS A O 1
ATOM 696 N N . GLY A 1 87 ? -14.805 8.068 27.489 1.00 96.06 87 GLY A N 1
ATOM 697 C CA . GLY A 1 87 ? -14.158 7.235 28.502 1.00 96.06 87 GLY A CA 1
ATOM 698 C C . GLY A 1 87 ? -13.642 5.895 27.976 1.00 96.06 87 GLY A C 1
ATOM 699 O O . GLY A 1 87 ? -13.592 4.924 28.731 1.00 96.06 87 GLY A O 1
ATOM 700 N N . LEU A 1 88 ? -13.307 5.798 26.686 1.00 97.06 88 LEU A N 1
ATOM 701 C CA . LEU A 1 88 ? -12.753 4.568 26.117 1.00 97.06 88 LEU A CA 1
ATOM 702 C C . LEU A 1 88 ? -11.306 4.358 26.584 1.00 97.06 88 LEU A C 1
ATOM 704 O O . LEU A 1 88 ? -10.519 5.295 26.659 1.00 97.06 88 LEU A O 1
ATOM 708 N N . SER A 1 89 ? -10.951 3.102 26.857 1.00 96.69 89 SER A N 1
ATOM 709 C CA . SER A 1 89 ? -9.562 2.695 27.078 1.00 96.69 89 SER A CA 1
ATOM 710 C C . SER A 1 89 ? -8.763 2.710 25.772 1.00 96.69 89 SER A C 1
ATOM 712 O O . SER A 1 89 ? -9.344 2.588 24.693 1.00 96.69 89 SER A O 1
ATOM 714 N N . LEU A 1 90 ? -7.429 2.754 25.871 1.00 95.38 90 LEU A N 1
ATOM 715 C CA . LEU A 1 90 ? -6.522 2.620 24.722 1.00 95.38 90 LEU A CA 1
ATOM 716 C C . LEU A 1 90 ? -6.873 1.409 23.844 1.00 95.38 90 LEU A C 1
ATOM 718 O O . LEU A 1 90 ? -7.042 1.561 22.638 1.00 95.38 90 LEU A O 1
ATOM 722 N N . ASP A 1 91 ? -7.047 0.232 24.448 1.00 97.75 91 ASP A N 1
ATOM 723 C CA . ASP A 1 91 ? -7.401 -0.991 23.721 1.00 97.75 91 ASP A CA 1
ATOM 724 C C . ASP A 1 91 ? -8.704 -0.794 22.908 1.00 97.75 91 ASP A C 1
ATOM 726 O O . ASP A 1 91 ? -8.760 -1.125 21.722 1.00 97.75 91 ASP A O 1
ATOM 730 N N . ASN A 1 92 ? -9.738 -0.164 23.485 1.00 97.81 92 ASN A N 1
ATOM 731 C CA . ASN A 1 92 ? -10.998 0.120 22.781 1.00 97.81 92 ASN A CA 1
ATOM 732 C C . ASN A 1 92 ? -10.835 1.166 21.668 1.00 97.81 92 ASN A C 1
ATOM 734 O O . ASN A 1 92 ? -11.448 1.029 20.606 1.00 97.81 92 ASN A O 1
ATOM 738 N N . ILE A 1 93 ? -10.017 2.200 21.884 1.00 96.44 93 ILE A N 1
ATOM 739 C CA . ILE A 1 93 ? -9.691 3.210 20.864 1.00 96.44 93 ILE A CA 1
ATOM 740 C C . ILE A 1 93 ? -8.994 2.535 19.682 1.00 96.44 93 ILE A C 1
ATOM 742 O O . ILE A 1 93 ? -9.412 2.717 18.537 1.00 96.44 93 ILE A O 1
ATOM 746 N N . MET A 1 94 ? -8.003 1.688 19.959 1.00 96.62 94 MET A N 1
ATOM 747 C CA . MET A 1 94 ? -7.250 0.933 18.958 1.00 96.62 94 MET A CA 1
ATOM 748 C C . MET A 1 94 ? -8.128 -0.038 18.171 1.00 96.62 94 MET A C 1
ATOM 750 O O . MET A 1 94 ? -8.076 -0.061 16.938 1.00 96.62 94 MET A O 1
ATOM 754 N N . ALA A 1 95 ? -8.998 -0.788 18.848 1.00 97.69 95 ALA A N 1
ATOM 755 C CA . ALA A 1 95 ? -9.967 -1.657 18.186 1.00 97.69 95 ALA A CA 1
ATOM 756 C C . ALA A 1 95 ? -10.902 -0.855 17.263 1.00 97.69 95 ALA A C 1
ATOM 758 O O . ALA A 1 95 ? -11.164 -1.249 16.123 1.00 97.69 95 ALA A O 1
ATOM 759 N N . THR A 1 96 ? -11.386 0.293 17.741 1.00 96.62 96 THR A N 1
ATOM 760 C CA . THR A 1 96 ? -12.327 1.159 17.015 1.00 96.62 96 THR A CA 1
ATOM 761 C C . THR A 1 96 ? -11.683 1.787 15.781 1.00 96.62 96 THR A C 1
ATOM 763 O O . THR A 1 96 ? -12.259 1.721 14.693 1.00 96.62 96 THR A O 1
ATOM 766 N N . ILE A 1 97 ? -10.472 2.337 15.899 1.00 94.06 97 ILE A N 1
ATOM 767 C CA . ILE A 1 97 ? -9.784 2.962 14.763 1.00 94.06 97 ILE A CA 1
ATOM 768 C C . ILE A 1 97 ? -9.358 1.935 13.709 1.00 94.06 97 ILE A C 1
ATOM 770 O O . ILE A 1 97 ? -9.514 2.173 12.512 1.00 94.06 97 ILE A O 1
ATOM 774 N N . THR A 1 98 ? -8.929 0.746 14.142 1.00 95.94 98 THR A N 1
ATOM 775 C CA . THR A 1 98 ? -8.615 -0.372 13.240 1.00 95.94 98 THR A CA 1
ATOM 776 C C . THR A 1 98 ? -9.863 -0.824 12.478 1.00 95.94 98 THR A C 1
ATOM 778 O O . THR A 1 98 ? -9.809 -1.085 11.271 1.00 95.94 98 THR A O 1
ATOM 781 N N . ARG A 1 99 ? -11.026 -0.857 13.150 1.00 96.38 99 ARG A N 1
ATOM 782 C CA . ARG A 1 99 ? -12.305 -1.174 12.505 1.00 96.38 99 ARG A CA 1
ATOM 783 C C . ARG A 1 99 ? -12.685 -0.151 11.439 1.00 96.38 99 ARG A C 1
ATOM 785 O O . ARG A 1 99 ? -13.174 -0.576 10.397 1.00 96.38 99 ARG A O 1
ATOM 792 N N . ILE A 1 100 ? -12.453 1.144 11.658 1.00 93.44 100 ILE A N 1
ATOM 793 C CA . ILE A 1 100 ? -12.751 2.193 10.665 1.00 93.44 100 ILE A CA 1
ATOM 794 C C . ILE A 1 100 ? -12.034 1.904 9.343 1.00 93.44 100 ILE A C 1
ATOM 796 O O . ILE A 1 100 ? -12.677 1.884 8.293 1.00 93.4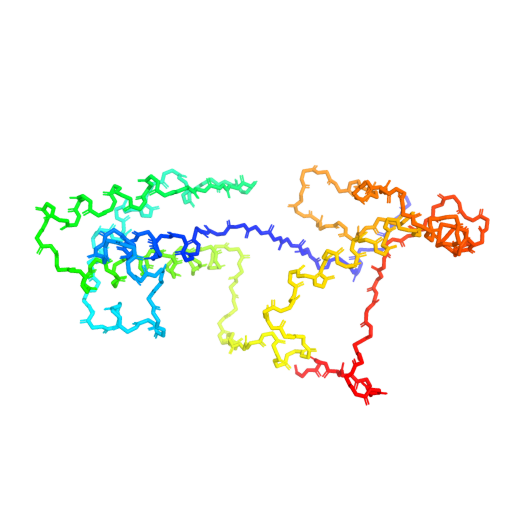4 100 ILE A O 1
ATOM 800 N N . THR A 1 101 ? -10.732 1.609 9.383 1.00 91.69 101 THR A N 1
ATOM 801 C CA . THR A 1 101 ? -9.958 1.261 8.182 1.00 91.69 101 THR A CA 1
ATOM 802 C C . THR A 1 101 ? -10.501 -0.001 7.509 1.00 91.69 101 THR A C 1
ATOM 804 O O . THR A 1 101 ? -10.769 0.007 6.305 1.00 91.69 101 THR A O 1
ATOM 807 N N . ALA A 1 102 ? -10.716 -1.078 8.272 1.00 93.69 102 ALA A N 1
ATOM 808 C CA . ALA A 1 102 ? -11.201 -2.349 7.732 1.00 93.69 102 ALA A CA 1
ATOM 809 C C . ALA A 1 102 ? -12.603 -2.231 7.106 1.00 93.69 102 ALA A C 1
ATOM 811 O O . ALA A 1 102 ? -12.841 -2.723 6.002 1.00 93.69 102 ALA A O 1
ATOM 812 N N . GLN A 1 103 ? -13.522 -1.543 7.785 1.00 93.56 103 GLN A N 1
ATOM 813 C CA . GLN A 1 103 ? -14.891 -1.342 7.318 1.00 93.56 103 GLN A CA 1
ATOM 814 C C . GLN A 1 103 ? -14.924 -0.429 6.093 1.00 93.56 103 GLN A C 1
ATOM 816 O O . GLN A 1 103 ? -15.605 -0.749 5.125 1.00 93.56 103 GLN A O 1
ATOM 821 N N . ALA A 1 104 ? -14.108 0.627 6.052 1.00 89.44 104 ALA A N 1
ATOM 822 C CA . ALA A 1 104 ? -14.004 1.464 4.865 1.00 89.44 104 ALA A CA 1
ATOM 823 C C . ALA A 1 104 ? -13.477 0.685 3.647 1.00 89.44 104 ALA A C 1
ATOM 825 O O . ALA A 1 104 ? -14.003 0.858 2.545 1.00 89.44 104 ALA A O 1
ATOM 826 N N . ILE A 1 105 ? -12.477 -0.191 3.813 1.00 89.00 105 ILE A N 1
ATOM 827 C CA . ILE A 1 105 ? -12.008 -1.082 2.736 1.00 89.00 105 ILE A CA 1
ATOM 828 C C . ILE A 1 105 ? -13.161 -1.965 2.246 1.00 89.00 105 ILE A C 1
ATOM 830 O O . ILE A 1 105 ? -13.420 -2.022 1.041 1.00 89.00 105 ILE A O 1
ATOM 834 N N . PHE A 1 106 ? -13.880 -2.604 3.169 1.00 89.62 106 PHE A N 1
ATOM 835 C CA . PHE A 1 106 ? -14.993 -3.491 2.845 1.00 89.62 106 PHE A CA 1
ATOM 836 C C . PHE A 1 106 ? -16.153 -2.765 2.145 1.00 89.62 106 PHE A C 1
ATOM 838 O O . PHE A 1 106 ? -16.671 -3.257 1.144 1.00 89.62 106 PHE A O 1
ATOM 845 N N . ASP A 1 107 ? -16.521 -1.569 2.600 1.00 88.06 107 ASP A N 1
ATOM 846 C CA . ASP A 1 107 ? -17.602 -0.772 2.018 1.00 88.06 107 ASP A CA 1
ATOM 847 C C . ASP A 1 107 ? -17.263 -0.277 0.609 1.00 88.06 107 ASP A C 1
ATOM 849 O O . ASP A 1 107 ? -18.142 -0.167 -0.248 1.00 88.06 107 ASP A O 1
ATOM 853 N N . HIS A 1 108 ? -15.992 0.030 0.328 1.00 83.50 108 HIS A N 1
ATOM 854 C CA . HIS A 1 108 ? -15.556 0.321 -1.040 1.00 83.50 108 HIS A CA 1
ATOM 855 C C . HIS A 1 108 ? -15.554 -0.939 -1.898 1.00 83.50 108 HIS A C 1
ATOM 857 O O . HIS A 1 108 ? -16.047 -0.882 -3.022 1.00 83.50 108 HIS A O 1
ATOM 863 N N . TYR A 1 109 ? -15.062 -2.064 -1.374 1.00 84.50 109 TYR A N 1
ATOM 864 C CA . TYR A 1 109 ? -15.109 -3.336 -2.086 1.00 84.50 109 TYR A CA 1
ATOM 865 C C . TYR A 1 109 ? -16.553 -3.647 -2.492 1.00 84.50 109 TYR A C 1
ATOM 867 O O . TYR A 1 109 ? -16.861 -3.593 -3.674 1.00 84.50 109 TYR A O 1
ATOM 875 N N . LYS A 1 110 ? -17.481 -3.750 -1.532 1.00 84.25 110 LYS A N 1
ATOM 876 C CA . LYS A 1 110 ? -18.909 -4.024 -1.769 1.00 84.25 110 LYS A CA 1
ATOM 877 C C . LYS A 1 110 ? -19.571 -3.086 -2.788 1.00 84.25 110 LYS A C 1
ATOM 879 O O . LYS A 1 110 ? -20.460 -3.523 -3.514 1.00 84.25 110 LYS A O 1
ATOM 884 N N . ARG A 1 111 ? -19.179 -1.807 -2.832 1.00 81.31 111 ARG A N 1
ATOM 885 C CA . ARG A 1 111 ? -19.735 -0.820 -3.775 1.00 81.31 111 ARG A CA 1
ATOM 886 C C . ARG A 1 111 ? -19.259 -1.007 -5.213 1.00 81.31 111 ARG A C 1
ATOM 888 O O . ARG A 1 111 ? -20.035 -0.743 -6.127 1.00 81.31 111 ARG A O 1
ATOM 895 N N . TYR A 1 112 ? -18.004 -1.402 -5.421 1.00 75.50 112 TYR A N 1
ATOM 896 C CA . TYR A 1 112 ? -17.387 -1.408 -6.753 1.00 75.50 112 TYR A CA 1
ATOM 897 C C . TYR A 1 112 ? -17.122 -2.813 -7.312 1.00 75.50 112 TYR A C 1
ATOM 899 O O . TYR A 1 112 ? -17.062 -2.955 -8.534 1.00 75.50 112 TYR A O 1
ATOM 907 N N . GLU A 1 113 ? -16.993 -3.829 -6.457 1.00 70.38 113 GLU A N 1
ATOM 908 C CA . GLU A 1 113 ? -16.752 -5.234 -6.803 1.00 70.38 113 GLU A CA 1
ATOM 909 C C . GLU A 1 113 ? -17.458 -6.170 -5.800 1.00 70.38 113 GLU A C 1
ATOM 911 O O . GLU A 1 113 ? -17.295 -6.063 -4.588 1.00 70.38 113 GLU A O 1
ATOM 916 N N . HIS A 1 114 ? -18.254 -7.129 -6.279 1.00 69.38 114 HIS A N 1
ATOM 917 C CA . HIS A 1 114 ? -18.927 -8.087 -5.396 1.00 69.38 114 HIS A CA 1
ATOM 918 C C . HIS A 1 114 ? -18.638 -9.523 -5.828 1.00 69.38 114 HIS A C 1
ATOM 920 O O . HIS A 1 114 ? -19.260 -10.046 -6.753 1.00 69.38 114 HIS A O 1
ATOM 926 N N . HIS A 1 115 ? -17.690 -10.162 -5.138 1.00 69.25 115 HIS A N 1
ATOM 927 C CA . HIS A 1 115 ? -17.331 -11.564 -5.346 1.00 69.25 115 HIS A CA 1
ATOM 928 C C . HIS A 1 115 ? -17.427 -12.341 -4.024 1.00 69.25 115 HIS A C 1
ATOM 930 O O . HIS A 1 115 ? -16.456 -12.383 -3.254 1.00 69.25 115 HIS A O 1
ATOM 936 N N . PRO A 1 116 ? -18.596 -12.938 -3.715 1.00 71.81 116 PRO A N 1
ATOM 937 C CA . PRO A 1 116 ? -18.711 -13.837 -2.572 1.00 71.81 116 PRO A CA 1
ATOM 938 C C . PRO A 1 116 ? -17.755 -15.027 -2.751 1.00 71.81 116 PRO A C 1
ATOM 940 O O . PRO A 1 116 ? -17.637 -15.569 -3.846 1.00 71.81 116 PRO A O 1
ATOM 943 N N . GLY A 1 117 ? -17.052 -15.414 -1.681 1.00 80.75 117 GLY A N 1
ATOM 944 C CA . GLY A 1 117 ? -16.067 -16.507 -1.718 1.00 80.75 117 GLY A CA 1
ATOM 945 C C . GLY A 1 117 ? -14.645 -16.100 -2.126 1.00 80.75 117 GLY A C 1
ATOM 946 O O . GLY A 1 117 ? -13.843 -16.961 -2.477 1.00 80.75 117 GLY A O 1
ATOM 947 N N . SER A 1 118 ? -14.313 -14.806 -2.079 1.00 86.12 118 SER A N 1
ATOM 948 C CA . SER A 1 118 ? -12.954 -14.327 -2.361 1.00 86.12 118 SER A CA 1
ATOM 949 C C . SER A 1 118 ? -11.925 -14.888 -1.373 1.00 86.12 118 SER A C 1
ATOM 951 O O . SER A 1 118 ? -12.111 -14.819 -0.157 1.00 86.12 118 SER A O 1
ATOM 953 N N . LYS A 1 119 ? -10.809 -15.402 -1.898 1.00 88.19 119 LYS A N 1
ATOM 954 C CA . LYS A 1 119 ? -9.657 -15.851 -1.107 1.00 88.19 119 LYS A CA 1
ATOM 955 C C . LYS A 1 119 ? -8.715 -14.671 -0.856 1.00 88.19 119 LYS A C 1
ATOM 957 O O . LYS A 1 119 ? -8.293 -14.013 -1.804 1.00 88.19 119 LYS A O 1
ATOM 962 N N . ILE A 1 120 ? -8.364 -14.425 0.406 1.00 90.25 120 ILE A N 1
ATOM 963 C CA . ILE A 1 120 ? -7.328 -13.454 0.781 1.00 90.25 120 ILE A CA 1
ATOM 964 C C . ILE A 1 120 ? -5.998 -14.204 0.872 1.00 90.25 120 ILE A C 1
ATOM 966 O O . ILE A 1 120 ? -5.893 -15.192 1.593 1.00 90.25 120 ILE A O 1
ATOM 970 N N . VAL A 1 121 ? -5.006 -13.744 0.117 1.00 93.50 121 VAL A N 1
ATOM 971 C CA . VAL A 1 121 ? -3.639 -14.283 0.079 1.00 93.50 121 VAL A CA 1
ATOM 972 C C . VAL A 1 121 ? -2.641 -13.135 0.157 1.00 93.50 121 VAL A C 1
ATOM 974 O O . VAL A 1 121 ? -2.988 -11.989 -0.151 1.00 93.50 121 VAL A O 1
ATOM 977 N N . LEU A 1 122 ? -1.404 -13.430 0.551 1.00 95.12 122 LEU A N 1
ATOM 978 C CA . LEU A 1 122 ? -0.322 -12.456 0.437 1.00 95.12 122 LEU A CA 1
ATOM 979 C C . LEU A 1 122 ? 0.147 -12.372 -1.017 1.00 95.12 122 LEU A C 1
ATOM 981 O O . LEU A 1 122 ? -0.025 -13.299 -1.805 1.00 95.12 122 LEU A O 1
ATOM 985 N N . LEU A 1 123 ? 0.760 -11.247 -1.389 1.00 95.00 123 LEU A N 1
ATOM 986 C CA . LEU A 1 123 ? 1.342 -11.117 -2.728 1.00 95.00 123 LEU A CA 1
ATOM 987 C C . LEU A 1 123 ? 2.506 -12.098 -2.934 1.00 95.00 123 LEU A C 1
ATOM 989 O O . LEU A 1 123 ? 2.767 -12.519 -4.059 1.00 95.00 123 LEU A O 1
ATOM 993 N N . ASP A 1 124 ? 3.159 -12.479 -1.840 1.00 94.75 124 ASP A N 1
ATOM 994 C CA . ASP A 1 124 ? 4.208 -13.487 -1.773 1.00 94.75 124 ASP A CA 1
ATOM 995 C C . ASP A 1 124 ? 3.743 -14.807 -2.399 1.00 94.75 124 ASP A C 1
ATOM 997 O O . ASP A 1 124 ? 4.470 -15.382 -3.208 1.00 94.75 124 ASP A O 1
ATOM 1001 N N . ASP A 1 125 ? 2.490 -15.208 -2.145 1.00 94.25 125 ASP A N 1
ATOM 1002 C CA . ASP A 1 125 ? 1.890 -16.399 -2.752 1.00 94.25 125 ASP A CA 1
ATOM 1003 C C . ASP A 1 125 ? 1.804 -16.269 -4.277 1.00 94.25 125 ASP A C 1
ATOM 1005 O O . ASP A 1 125 ? 1.914 -17.266 -4.975 1.00 94.25 125 ASP A O 1
ATOM 1009 N N . ALA A 1 126 ? 1.678 -15.047 -4.809 1.00 92.94 126 ALA A N 1
ATOM 1010 C CA . ALA A 1 126 ? 1.679 -14.739 -6.242 1.00 92.94 126 ALA A CA 1
ATOM 1011 C C . ALA A 1 126 ? 3.091 -14.599 -6.855 1.00 92.94 126 ALA A C 1
ATOM 1013 O O . ALA A 1 126 ? 3.205 -14.250 -8.037 1.00 92.94 126 ALA A O 1
ATOM 1014 N N . GLY A 1 127 ? 4.150 -14.865 -6.081 1.00 93.31 127 GLY A N 1
ATOM 1015 C CA . GLY A 1 127 ? 5.547 -14.874 -6.522 1.00 93.31 127 GLY A CA 1
ATOM 1016 C C . GLY A 1 127 ? 6.258 -13.522 -6.449 1.00 93.31 127 GLY A C 1
ATOM 1017 O O . GLY A 1 127 ? 7.345 -13.377 -7.011 1.00 93.31 127 GLY A O 1
ATOM 1018 N N . ILE A 1 128 ? 5.660 -12.517 -5.801 1.00 94.38 128 ILE A N 1
ATOM 1019 C CA . ILE A 1 128 ? 6.267 -11.193 -5.608 1.00 94.38 128 ILE A CA 1
ATOM 1020 C C . ILE A 1 128 ? 6.148 -10.814 -4.128 1.00 94.38 128 ILE A C 1
ATOM 1022 O O . ILE A 1 128 ? 5.028 -10.652 -3.652 1.00 94.38 128 ILE A O 1
ATOM 1026 N N . PRO A 1 129 ? 7.254 -10.577 -3.401 1.00 95.88 129 PRO A N 1
ATOM 1027 C CA . PRO A 1 129 ? 7.169 -10.210 -1.992 1.00 95.88 129 PRO A CA 1
ATOM 1028 C C . PRO A 1 129 ? 6.324 -8.951 -1.772 1.00 95.88 129 PRO A C 1
ATOM 1030 O O . PRO A 1 129 ? 6.565 -7.912 -2.408 1.00 95.88 129 PRO A O 1
ATOM 1033 N N . ALA A 1 130 ? 5.347 -9.008 -0.862 1.00 94.38 130 ALA A N 1
ATOM 1034 C CA . ALA A 1 130 ? 4.428 -7.895 -0.615 1.00 94.38 130 ALA A CA 1
ATOM 1035 C C . ALA A 1 130 ? 5.168 -6.607 -0.221 1.00 94.38 130 ALA A C 1
ATOM 1037 O O . ALA A 1 130 ? 4.818 -5.516 -0.682 1.00 94.38 130 ALA A O 1
ATOM 1038 N N . THR A 1 131 ? 6.238 -6.749 0.562 1.00 95.25 131 THR A N 1
ATOM 1039 C CA . THR A 1 131 ? 7.106 -5.659 1.032 1.00 95.25 131 THR A CA 1
ATOM 1040 C C . THR A 1 131 ? 7.925 -5.013 -0.088 1.00 95.25 131 THR A C 1
ATOM 1042 O O . THR A 1 131 ? 8.246 -3.829 -0.016 1.00 95.25 131 THR A O 1
ATOM 1045 N N . ALA A 1 132 ? 8.230 -5.751 -1.160 1.00 95.69 132 ALA A N 1
ATOM 1046 C CA . ALA A 1 132 ? 9.080 -5.281 -2.252 1.00 95.69 132 ALA A CA 1
ATOM 1047 C C . ALA A 1 132 ? 8.296 -4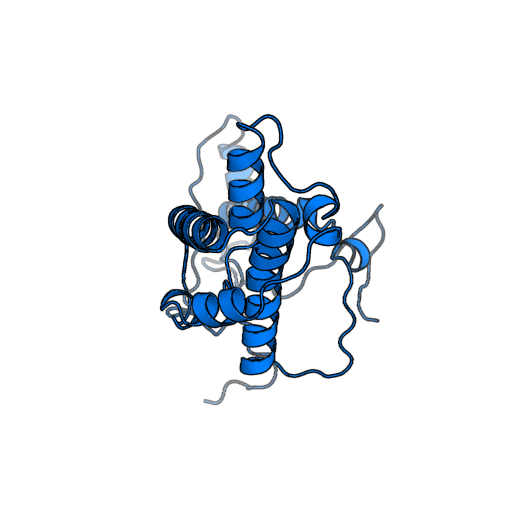.621 -3.395 1.00 95.69 132 ALA A C 1
ATOM 1049 O O . ALA A 1 132 ? 8.863 -3.833 -4.156 1.00 95.69 132 ALA A O 1
ATOM 1050 N N . LYS A 1 133 ? 6.992 -4.909 -3.522 1.00 96.00 133 LYS A N 1
ATOM 1051 C CA . LYS A 1 133 ? 6.142 -4.475 -4.648 1.00 96.00 133 LYS A CA 1
ATOM 1052 C C . LYS A 1 133 ? 6.324 -2.999 -5.007 1.00 96.00 133 LYS A C 1
ATOM 1054 O O . LYS A 1 133 ? 6.483 -2.666 -6.178 1.00 96.00 133 LYS A O 1
ATOM 1059 N N . VAL A 1 134 ? 6.293 -2.105 -4.019 1.00 93.88 134 VAL A N 1
ATOM 1060 C CA . VAL A 1 134 ? 6.380 -0.656 -4.267 1.00 93.88 134 VAL A CA 1
ATOM 1061 C C . VAL A 1 134 ? 7.744 -0.286 -4.854 1.00 93.88 134 VAL A C 1
ATOM 1063 O O . VAL A 1 134 ? 7.803 0.367 -5.895 1.00 93.88 134 VAL A O 1
ATOM 1066 N N . ALA A 1 135 ? 8.838 -0.772 -4.265 1.00 96.88 135 ALA A N 1
ATOM 1067 C CA . ALA A 1 135 ? 10.184 -0.541 -4.785 1.00 96.88 135 ALA A CA 1
ATOM 1068 C C . ALA A 1 135 ? 10.352 -1.101 -6.209 1.00 96.88 135 ALA A C 1
ATOM 1070 O O . ALA A 1 135 ? 10.884 -0.417 -7.085 1.00 96.88 135 ALA A O 1
ATOM 1071 N N . ILE A 1 136 ? 9.809 -2.294 -6.475 1.00 96.94 136 ILE A N 1
ATOM 1072 C CA . ILE A 1 136 ? 9.797 -2.911 -7.809 1.00 96.94 136 ILE A CA 1
ATOM 1073 C C . ILE A 1 136 ? 9.086 -2.006 -8.824 1.00 96.94 136 ILE A C 1
ATOM 1075 O O . ILE A 1 136 ? 9.589 -1.815 -9.930 1.00 96.94 136 ILE A O 1
ATOM 1079 N N . THR A 1 137 ? 7.955 -1.387 -8.465 1.00 96.50 137 THR A N 1
ATOM 1080 C CA . THR A 1 137 ? 7.248 -0.478 -9.388 1.00 96.50 137 THR A CA 1
ATOM 1081 C C . THR A 1 137 ? 8.043 0.785 -9.725 1.00 96.50 137 THR A C 1
ATOM 1083 O O . THR A 1 137 ? 7.944 1.271 -10.852 1.00 96.50 137 THR A O 1
ATOM 1086 N N . PHE A 1 138 ? 8.863 1.301 -8.805 1.00 97.62 138 PHE A N 1
ATOM 1087 C CA . PHE A 1 138 ? 9.768 2.419 -9.094 1.00 97.62 138 PHE A CA 1
ATOM 1088 C C . PHE A 1 138 ? 10.968 1.985 -9.933 1.00 97.62 138 PHE A C 1
ATOM 1090 O O . PHE A 1 138 ? 11.348 2.697 -10.862 1.00 97.62 138 PHE A O 1
ATOM 1097 N N . ALA A 1 139 ? 11.530 0.805 -9.666 1.00 97.94 139 ALA A N 1
ATOM 1098 C CA . ALA A 1 139 ? 12.580 0.228 -10.500 1.00 97.94 139 ALA A CA 1
ATOM 1099 C C . ALA A 1 139 ? 12.091 0.023 -11.944 1.00 97.94 139 ALA A C 1
ATOM 1101 O O . ALA A 1 139 ? 12.793 0.374 -12.893 1.00 97.94 139 ALA A O 1
ATOM 1102 N N . TRP A 1 140 ? 10.853 -0.457 -12.112 1.00 98.06 140 TRP A N 1
ATOM 1103 C CA . TRP A 1 140 ? 10.210 -0.570 -13.418 1.00 98.06 140 TRP A CA 1
ATOM 1104 C C . TRP A 1 140 ? 10.068 0.809 -14.080 1.00 98.06 140 TRP A C 1
ATOM 1106 O O . TRP A 1 140 ? 10.559 0.991 -15.190 1.00 98.06 140 TRP A O 1
ATOM 1116 N N . GLN A 1 141 ? 9.510 1.816 -13.402 1.00 97.81 141 GLN A N 1
ATOM 1117 C CA . GLN A 1 141 ? 9.421 3.178 -13.956 1.00 97.81 141 GLN A CA 1
ATOM 1118 C C . GLN A 1 141 ? 10.789 3.756 -14.351 1.00 97.81 141 GLN A C 1
ATOM 1120 O O . GLN A 1 141 ? 10.907 4.394 -15.395 1.00 97.81 141 GLN A O 1
ATOM 1125 N N . GLY A 1 142 ? 11.836 3.496 -13.563 1.00 97.69 142 GLY A N 1
ATOM 1126 C CA . GLY A 1 142 ? 13.207 3.871 -13.905 1.00 97.69 142 GLY A CA 1
ATOM 1127 C C . GLY A 1 142 ? 13.686 3.207 -15.197 1.00 97.69 142 GLY A C 1
ATOM 1128 O O . GLY A 1 142 ? 14.237 3.882 -16.063 1.00 97.69 142 GLY A O 1
ATOM 1129 N N . MET A 1 143 ? 13.427 1.907 -15.371 1.00 98.06 143 MET A N 1
ATOM 1130 C CA . MET A 1 143 ? 13.729 1.189 -16.614 1.00 98.06 143 MET A CA 1
ATOM 1131 C C . MET A 1 143 ? 12.966 1.777 -17.808 1.00 98.06 143 MET A C 1
ATOM 1133 O O . MET A 1 143 ? 13.576 2.056 -18.840 1.00 98.06 143 MET A O 1
ATOM 1137 N N . GLU A 1 144 ? 11.668 2.045 -17.647 1.00 97.88 144 GLU A N 1
ATOM 1138 C CA . GLU A 1 144 ? 10.818 2.656 -18.677 1.00 97.88 144 GLU A CA 1
ATOM 1139 C C . GLU A 1 144 ? 11.317 4.046 -19.101 1.00 97.88 144 GLU A C 1
ATOM 1141 O O . GLU A 1 144 ? 11.329 4.370 -20.292 1.00 97.88 144 GLU A O 1
ATOM 1146 N N . ALA A 1 145 ? 11.825 4.840 -18.152 1.00 97.19 145 ALA A N 1
ATOM 1147 C CA . ALA A 1 145 ? 12.444 6.132 -18.436 1.00 97.19 145 ALA A CA 1
ATOM 1148 C C . ALA A 1 145 ? 13.723 5.999 -19.282 1.00 97.19 145 ALA A C 1
ATOM 1150 O O . ALA A 1 145 ? 13.953 6.814 -20.176 1.00 97.19 145 ALA A O 1
ATOM 1151 N N . ILE A 1 146 ? 14.537 4.960 -19.052 1.00 97.00 146 ILE A N 1
ATOM 1152 C CA . ILE A 1 146 ? 15.759 4.703 -19.834 1.00 97.00 146 ILE A CA 1
ATOM 1153 C C . ILE A 1 146 ? 15.440 4.301 -21.279 1.00 97.00 146 ILE A C 1
ATOM 1155 O O . ILE A 1 146 ? 16.172 4.696 -22.186 1.00 97.00 146 ILE A O 1
ATOM 1159 N N . VAL A 1 147 ? 14.364 3.543 -21.510 1.00 96.44 147 VAL A N 1
ATOM 1160 C CA . VAL A 1 147 ? 13.960 3.096 -22.859 1.00 96.44 147 VAL A CA 1
ATOM 1161 C C . VAL A 1 147 ? 12.913 3.996 -23.524 1.00 96.44 147 VAL A C 1
ATOM 1163 O O . VAL A 1 147 ? 12.475 3.692 -24.628 1.00 96.44 147 VAL A O 1
ATOM 1166 N N . LYS A 1 148 ? 12.515 5.109 -22.888 1.00 94.62 148 LYS A N 1
ATOM 1167 C CA . LYS A 1 148 ? 11.505 6.061 -23.395 1.00 94.62 148 LYS A CA 1
ATOM 1168 C C . LYS A 1 148 ? 10.169 5.380 -23.734 1.00 94.62 148 LYS A C 1
ATOM 1170 O O . LYS A 1 148 ? 9.582 5.604 -24.794 1.00 94.62 148 LYS A O 1
ATOM 1175 N N . ARG A 1 149 ? 9.667 4.551 -22.825 1.00 96.50 149 ARG A N 1
ATOM 1176 C CA . ARG A 1 149 ? 8.361 3.898 -22.961 1.00 96.50 149 ARG A CA 1
ATOM 1177 C C . ARG A 1 149 ? 7.452 4.295 -21.801 1.00 96.50 149 ARG A C 1
ATOM 1179 O O . ARG A 1 149 ? 7.910 4.607 -20.707 1.00 96.50 149 ARG A O 1
ATOM 1186 N N . SER A 1 150 ? 6.154 4.389 -22.075 1.00 96.75 150 SER A N 1
ATOM 1187 C CA . SER A 1 150 ? 5.160 4.669 -21.040 1.00 96.75 150 SER A CA 1
ATOM 1188 C C . SER A 1 150 ? 4.779 3.385 -20.309 1.00 96.75 150 SER A C 1
ATOM 1190 O O . SER A 1 150 ? 4.671 2.320 -20.924 1.00 96.75 150 SER A O 1
ATOM 1192 N N . ILE A 1 151 ? 4.535 3.486 -19.001 1.00 95.31 151 ILE A N 1
ATOM 1193 C CA . ILE A 1 151 ? 3.879 2.405 -18.262 1.00 95.31 151 ILE A CA 1
ATOM 1194 C C . ILE A 1 151 ? 2.424 2.240 -18.737 1.00 95.31 151 ILE A C 1
ATOM 1196 O O . ILE A 1 151 ? 1.813 3.206 -19.198 1.00 95.31 151 ILE A O 1
ATOM 1200 N N . PRO A 1 152 ? 1.825 1.045 -18.600 1.00 92.88 152 PRO A N 1
ATOM 1201 C CA . PRO A 1 152 ? 0.405 0.864 -18.882 1.00 92.88 152 PRO A CA 1
ATOM 1202 C C . PRO A 1 152 ? -0.465 1.800 -18.033 1.00 92.88 152 PRO A C 1
ATOM 1204 O O . PRO A 1 152 ? -0.336 1.839 -16.808 1.00 92.88 152 PRO A O 1
ATOM 1207 N N . VAL A 1 153 ? -1.372 2.535 -18.683 1.00 88.19 153 VAL A N 1
ATOM 1208 C CA . VAL A 1 153 ? -2.313 3.442 -18.013 1.00 88.19 153 VAL A CA 1
ATOM 1209 C C . VAL A 1 153 ? -3.669 2.755 -17.851 1.00 88.19 153 VAL A C 1
ATOM 1211 O O . VAL A 1 153 ? -4.210 2.169 -18.789 1.00 88.19 153 VAL A O 1
ATOM 1214 N N . LEU A 1 154 ? -4.210 2.815 -16.633 1.00 82.25 154 LEU A N 1
ATOM 1215 C CA . LEU A 1 154 ? -5.495 2.219 -16.262 1.00 82.25 154 LEU A CA 1
ATOM 1216 C C . LEU A 1 154 ? -6.675 2.922 -16.954 1.00 82.25 154 LEU A C 1
ATOM 1218 O O . LEU A 1 154 ? -6.572 4.071 -17.361 1.00 82.25 154 LEU A O 1
ATOM 1222 N N . THR A 1 155 ? -7.831 2.261 -17.052 1.00 75.25 155 THR A N 1
ATOM 1223 C CA . THR A 1 155 ? -8.998 2.769 -17.805 1.00 75.25 155 THR A CA 1
ATOM 1224 C C . THR A 1 155 ? -9.944 3.659 -16.987 1.00 75.25 155 THR A C 1
ATOM 1226 O O . THR A 1 155 ? -10.902 4.187 -17.542 1.00 75.25 155 THR A O 1
ATOM 1229 N N . ARG A 1 156 ? -9.713 3.815 -15.674 1.00 74.38 156 ARG A N 1
ATOM 1230 C CA . ARG A 1 156 ? -10.529 4.631 -14.746 1.00 74.38 156 ARG A CA 1
ATOM 1231 C C . ARG A 1 156 ? -9.750 5.829 -14.190 1.00 74.38 156 ARG A C 1
ATOM 1233 O O . ARG A 1 156 ? -9.700 6.046 -12.985 1.00 74.38 156 ARG A O 1
ATOM 1240 N N . VAL A 1 157 ? -9.110 6.587 -15.075 1.00 75.12 157 VAL A N 1
ATOM 1241 C CA . VAL A 1 157 ? -8.399 7.830 -14.739 1.00 75.12 157 VAL A CA 1
ATOM 1242 C C . VAL A 1 157 ? -8.847 8.952 -15.672 1.00 75.12 157 VAL A C 1
ATOM 1244 O O . VAL A 1 157 ? -9.293 8.689 -16.787 1.00 75.12 157 VAL 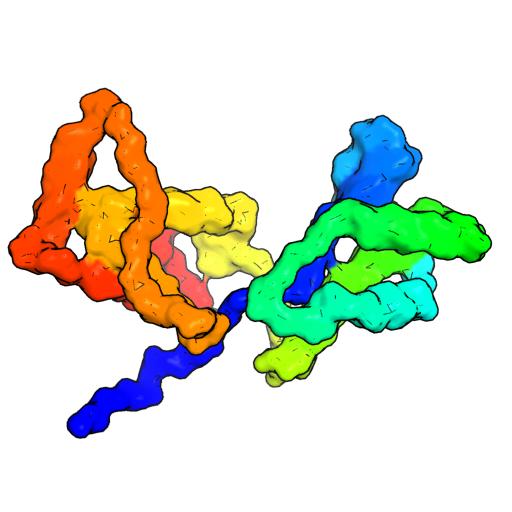A O 1
ATOM 1247 N N . LYS A 1 158 ? -8.717 10.211 -15.230 1.00 74.44 158 LYS A N 1
ATOM 1248 C CA . LYS A 1 158 ? -9.167 11.393 -15.994 1.00 74.44 158 LYS A CA 1
ATOM 1249 C C . LYS A 1 158 ? -8.550 11.476 -17.393 1.00 74.44 158 LYS A C 1
ATOM 1251 O O . LYS A 1 158 ? -9.214 11.898 -18.331 1.00 74.44 158 LYS A O 1
ATOM 1256 N N . ILE A 1 159 ? -7.280 11.092 -17.522 1.00 79.50 159 ILE A N 1
ATOM 1257 C CA . ILE A 1 159 ? -6.518 11.142 -18.769 1.00 79.50 159 ILE A CA 1
ATOM 1258 C C . ILE A 1 159 ? -5.759 9.823 -18.901 1.00 79.50 159 ILE A C 1
ATOM 1260 O O . ILE A 1 159 ? -4.924 9.504 -18.060 1.00 79.50 159 ILE A O 1
ATOM 1264 N N . CYS A 1 160 ? -6.044 9.066 -19.962 1.00 82.06 160 CYS A N 1
ATOM 1265 C CA . CYS A 1 160 ? -5.365 7.801 -20.271 1.00 82.06 160 CYS A CA 1
ATOM 1266 C C . CYS A 1 160 ? -4.209 7.981 -21.273 1.00 82.06 160 CYS A C 1
ATOM 1268 O O . CYS A 1 160 ? -3.831 7.035 -21.960 1.00 82.06 160 CYS A O 1
ATOM 1270 N N . GLN A 1 161 ? -3.706 9.209 -21.421 1.00 89.69 161 GLN A N 1
ATOM 1271 C CA . GLN A 1 161 ? -2.608 9.517 -22.330 1.00 89.69 161 GLN A CA 1
ATOM 1272 C C . GLN A 1 161 ? -1.316 8.867 -21.831 1.00 89.69 161 GLN A C 1
ATOM 1274 O O . GLN A 1 161 ? -0.968 8.971 -20.656 1.00 89.69 161 GLN A O 1
ATOM 1279 N N . GLU A 1 162 ? -0.599 8.221 -22.746 1.00 93.31 162 GLU A N 1
ATOM 1280 C CA . GLU A 1 162 ? 0.720 7.665 -22.470 1.00 93.31 162 GLU A CA 1
ATOM 1281 C C . GLU A 1 162 ? 1.723 8.779 -22.154 1.00 93.31 162 GLU A C 1
ATOM 1283 O O . GLU A 1 162 ? 1.818 9.783 -22.864 1.00 93.31 162 GLU A O 1
ATOM 1288 N N . TYR A 1 163 ? 2.494 8.582 -21.089 1.00 94.69 163 TYR A N 1
ATOM 1289 C CA . TYR A 1 163 ? 3.544 9.495 -20.659 1.00 94.69 163 TYR A CA 1
ATOM 1290 C C . TYR A 1 163 ? 4.739 8.724 -20.087 1.00 94.69 163 TYR A C 1
ATOM 1292 O O . TYR A 1 163 ? 4.565 7.733 -19.370 1.00 94.69 163 TYR A O 1
ATOM 1300 N N . VAL A 1 164 ? 5.958 9.170 -20.398 1.00 96.12 164 VAL A N 1
ATOM 1301 C CA . VAL A 1 164 ? 7.186 8.630 -19.796 1.00 96.12 164 VAL A CA 1
ATOM 1302 C C . VAL A 1 164 ? 7.411 9.348 -18.469 1.00 96.12 164 VAL A C 1
ATOM 1304 O O . VAL A 1 164 ? 7.621 10.560 -18.440 1.00 96.12 164 VAL A O 1
ATOM 1307 N N . LEU A 1 165 ? 7.317 8.610 -17.366 1.00 96.06 165 LEU A N 1
ATOM 1308 C CA . LEU A 1 165 ? 7.410 9.174 -16.021 1.00 96.06 165 LEU A CA 1
ATOM 1309 C C . LEU A 1 165 ? 8.866 9.347 -15.571 1.00 96.06 165 LEU A C 1
ATOM 1311 O O . LEU A 1 165 ? 9.755 8.601 -15.972 1.00 96.06 165 LEU A O 1
ATOM 1315 N N . GLY A 1 166 ? 9.084 10.308 -14.671 1.00 95.56 166 GLY A N 1
ATOM 1316 C CA . GLY A 1 166 ? 10.376 10.543 -14.025 1.00 95.56 166 GLY A CA 1
ATOM 1317 C C . GLY A 1 166 ? 11.266 11.576 -14.722 1.00 95.56 166 GLY A C 1
ATOM 1318 O O . GLY A 1 166 ? 10.890 12.219 -15.701 1.00 95.56 166 GLY A O 1
ATOM 1319 N N . LYS A 1 167 ? 12.456 11.779 -14.152 1.00 97.44 167 LYS A N 1
ATOM 1320 C CA . LYS A 1 167 ? 13.530 12.631 -14.681 1.00 97.44 167 LYS A CA 1
ATOM 1321 C C . LYS A 1 167 ? 14.847 11.869 -14.549 1.00 97.44 167 LYS A C 1
ATOM 1323 O O . LYS A 1 167 ? 15.064 11.208 -13.536 1.00 97.44 167 LYS A O 1
ATOM 1328 N N . VAL A 1 168 ? 15.716 11.958 -15.555 1.00 96.88 168 VAL A N 1
ATOM 1329 C CA . VAL A 1 168 ? 17.023 11.286 -15.534 1.00 96.88 168 VAL A CA 1
ATOM 1330 C C . VAL A 1 168 ? 18.077 12.242 -14.990 1.00 96.88 168 VAL A C 1
ATOM 1332 O O . VAL A 1 168 ? 18.383 13.251 -15.619 1.00 96.88 168 VAL A O 1
ATOM 1335 N N . SER A 1 169 ? 18.660 11.898 -13.845 1.00 98.06 169 SER A N 1
ATOM 1336 C CA . SER A 1 169 ? 19.800 12.615 -13.267 1.00 98.06 169 SER A CA 1
ATOM 1337 C C . SER A 1 169 ? 21.114 11.969 -13.736 1.00 98.06 169 SER A C 1
ATOM 1339 O O . SER A 1 169 ? 21.326 10.784 -13.463 1.00 98.06 169 SER A O 1
ATOM 1341 N N . PRO A 1 170 ? 22.003 12.685 -14.453 1.00 98.12 170 PRO A N 1
ATOM 1342 C CA . PRO A 1 170 ? 23.228 12.092 -14.990 1.00 98.12 170 PRO A CA 1
ATOM 1343 C C . PRO A 1 170 ? 24.207 11.612 -13.908 1.00 98.12 170 PRO A C 1
ATOM 1345 O O . PRO A 1 170 ? 24.742 12.405 -13.140 1.00 98.12 170 PRO A O 1
ATOM 1348 N N . GLY A 1 171 ? 24.482 10.305 -13.887 1.00 97.81 171 GLY A N 1
ATOM 1349 C CA . GLY A 1 171 ? 25.568 9.691 -13.115 1.00 97.81 171 GLY A CA 1
ATOM 1350 C C . GLY A 1 171 ? 26.783 9.318 -13.977 1.00 97.81 171 GLY A C 1
ATOM 1351 O O . GLY A 1 171 ? 26.818 9.564 -15.183 1.00 97.81 171 GLY A O 1
ATOM 1352 N N . LYS A 1 172 ? 27.778 8.644 -13.383 1.00 98.50 172 LYS A N 1
ATOM 1353 C CA . LYS A 1 172 ? 29.033 8.258 -14.069 1.00 98.50 172 LYS A CA 1
ATOM 1354 C C . LYS A 1 172 ? 28.818 7.400 -15.328 1.00 98.50 172 LYS A C 1
ATOM 1356 O O . LYS A 1 172 ? 29.560 7.522 -16.296 1.00 98.50 172 LYS A O 1
ATOM 1361 N N . ASN A 1 173 ? 27.795 6.546 -15.337 1.00 97.94 173 ASN A N 1
ATOM 1362 C CA . ASN A 1 173 ? 27.460 5.648 -16.448 1.00 97.94 173 ASN A CA 1
ATOM 1363 C C . ASN A 1 173 ? 26.390 6.213 -17.406 1.00 97.94 173 ASN A C 1
ATOM 1365 O O . ASN A 1 173 ? 25.955 5.494 -18.308 1.00 97.94 173 ASN A O 1
ATOM 1369 N N . TYR A 1 174 ? 25.980 7.478 -17.243 1.00 98.38 174 TYR A N 1
ATOM 1370 C CA . TYR A 1 174 ? 24.857 8.100 -17.959 1.00 98.38 174 TYR A CA 1
ATOM 1371 C C . TYR A 1 174 ? 24.898 7.867 -19.473 1.00 98.38 174 TYR A C 1
ATOM 1373 O O . TYR A 1 174 ? 23.949 7.345 -20.056 1.00 98.38 174 TYR A O 1
ATOM 1381 N N . ARG A 1 175 ? 26.035 8.181 -20.109 1.00 97.94 175 ARG A N 1
ATOM 1382 C CA . ARG A 1 175 ? 26.205 8.046 -21.564 1.00 97.94 175 ARG A CA 1
ATOM 1383 C C . ARG A 1 175 ? 26.051 6.601 -22.036 1.00 97.94 175 ARG A C 1
ATOM 1385 O O . ARG A 1 175 ? 25.455 6.359 -23.081 1.00 97.94 175 ARG A O 1
ATOM 1392 N N . LEU A 1 176 ? 26.592 5.648 -21.278 1.00 98.06 176 LEU A N 1
ATOM 1393 C CA . LEU A 1 176 ? 26.542 4.230 -21.623 1.00 98.06 176 LEU A CA 1
ATOM 1394 C C . LEU A 1 176 ? 25.116 3.684 -21.502 1.00 98.06 176 LEU A C 1
ATOM 1396 O O . LEU A 1 176 ? 24.638 3.024 -22.424 1.00 98.06 176 LEU A O 1
ATOM 1400 N N . VAL A 1 177 ? 24.445 3.965 -20.383 1.00 97.56 177 VAL A N 1
ATOM 1401 C CA . VAL A 1 177 ? 23.089 3.470 -20.113 1.00 97.56 177 VAL A CA 1
ATOM 1402 C C . VAL A 1 177 ? 22.088 4.074 -21.089 1.00 97.56 177 VAL A C 1
ATOM 1404 O O . VAL A 1 177 ? 21.348 3.320 -21.715 1.00 97.56 177 VAL A O 1
ATOM 1407 N N . LEU A 1 178 ? 22.108 5.395 -21.301 1.00 96.06 178 LEU A N 1
ATOM 1408 C CA . LEU A 1 178 ? 21.203 6.019 -22.266 1.00 96.06 178 LEU A CA 1
ATOM 1409 C C . LEU A 1 178 ? 21.455 5.537 -23.690 1.00 96.06 178 LEU A C 1
ATOM 1411 O O . LEU A 1 178 ? 20.496 5.286 -24.408 1.00 96.06 178 LEU A O 1
ATOM 1415 N N . ARG A 1 179 ? 22.713 5.336 -24.105 1.00 95.62 179 ARG A N 1
ATOM 1416 C CA . ARG A 1 179 ? 22.992 4.761 -25.428 1.00 95.62 179 ARG A CA 1
ATOM 1417 C C . ARG A 1 179 ? 22.358 3.378 -25.576 1.00 95.62 179 ARG A C 1
ATOM 1419 O O . ARG A 1 179 ? 21.745 3.114 -26.601 1.00 95.62 179 ARG A O 1
ATOM 1426 N N . LYS A 1 180 ? 22.486 2.503 -24.571 1.00 96.25 180 LYS A N 1
ATOM 1427 C CA . LYS A 1 180 ? 21.848 1.175 -24.590 1.00 96.25 180 LYS A CA 1
ATOM 1428 C C . LYS A 1 180 ? 20.319 1.278 -24.611 1.00 96.25 180 LYS A C 1
ATOM 1430 O O . LYS A 1 180 ? 19.690 0.572 -25.389 1.00 96.25 180 LYS A O 1
ATOM 1435 N N . GLY A 1 181 ? 19.748 2.174 -23.807 1.00 95.31 181 GLY A N 1
ATOM 1436 C CA . GLY A 1 181 ? 18.308 2.426 -23.757 1.00 95.31 181 GLY A CA 1
ATOM 1437 C C . GLY A 1 181 ? 17.744 2.918 -25.088 1.00 95.31 181 GLY A C 1
ATOM 1438 O O . GLY A 1 181 ? 16.791 2.340 -25.589 1.00 95.31 181 GLY A O 1
ATOM 1439 N N . MET A 1 182 ? 18.382 3.911 -25.713 1.00 92.50 182 MET A N 1
ATOM 1440 C CA . MET A 1 182 ? 17.943 4.477 -26.998 1.00 92.50 182 MET A CA 1
ATOM 1441 C C . MET A 1 182 ? 18.108 3.514 -28.184 1.00 92.50 182 MET A C 1
ATOM 1443 O O . MET A 1 182 ? 17.475 3.705 -29.215 1.00 92.50 182 MET A O 1
ATOM 1447 N N . LEU A 1 183 ? 18.964 2.490 -28.072 1.00 94.69 183 LEU A N 1
ATOM 1448 C CA . LEU A 1 183 ? 19.075 1.440 -29.092 1.00 94.69 183 LEU A CA 1
ATOM 1449 C C . LEU A 1 183 ? 17.919 0.429 -29.019 1.00 94.69 183 LEU A C 1
ATOM 1451 O O . LEU A 1 183 ? 17.634 -0.257 -30.006 1.00 94.69 183 LEU A O 1
ATOM 1455 N N . PHE A 1 184 ? 17.247 0.321 -27.870 1.00 95.62 184 PHE A N 1
ATOM 1456 C CA . PHE A 1 184 ? 16.081 -0.537 -27.711 1.00 95.62 184 PHE A CA 1
ATOM 1457 C C . PHE A 1 184 ? 14.896 0.018 -28.514 1.00 95.62 184 PHE A C 1
ATOM 1459 O O . PHE A 1 184 ? 14.589 1.202 -28.452 1.00 95.62 184 PHE A O 1
ATOM 1466 N N . GLY A 1 185 ? 14.221 -0.837 -29.288 1.00 89.38 185 GLY A N 1
ATOM 1467 C CA . GLY A 1 185 ? 13.156 -0.398 -30.203 1.00 89.38 185 GLY A CA 1
ATOM 1468 C C . GLY A 1 185 ? 13.649 0.108 -31.566 1.00 89.38 185 GLY A C 1
ATOM 1469 O O . GLY A 1 185 ? 12.827 0.463 -32.412 1.00 89.38 185 GLY A O 1
ATOM 1470 N N . ALA A 1 186 ? 14.963 0.065 -31.819 1.00 85.44 186 ALA A N 1
ATOM 1471 C CA . ALA A 1 186 ? 15.594 0.464 -33.077 1.00 85.44 186 ALA A CA 1
ATOM 1472 C C . ALA A 1 186 ? 15.227 1.905 -33.493 1.00 85.44 186 ALA A C 1
ATOM 1474 O O . ALA A 1 186 ? 15.510 2.840 -32.759 1.00 85.44 186 ALA A O 1
ATOM 1475 N N . ARG A 1 187 ? 14.632 2.107 -34.677 1.00 85.69 187 ARG A N 1
ATOM 1476 C CA . ARG A 1 187 ? 14.281 3.440 -35.215 1.00 85.69 187 ARG A CA 1
ATOM 1477 C C . ARG A 1 187 ? 12.859 3.894 -34.866 1.00 85.69 187 ARG A C 1
ATOM 1479 O O . ARG A 1 187 ? 12.316 4.756 -35.547 1.00 85.69 187 ARG A O 1
ATOM 1486 N N . ARG A 1 188 ? 12.207 3.261 -33.889 1.00 89.00 188 ARG A N 1
ATOM 1487 C CA . ARG A 1 188 ? 10.845 3.642 -33.501 1.00 89.00 188 ARG A CA 1
ATOM 1488 C C . ARG A 1 188 ? 10.881 4.872 -32.602 1.00 89.00 188 ARG A C 1
ATOM 1490 O O . ARG A 1 188 ? 11.541 4.862 -31.571 1.00 89.00 188 ARG A O 1
ATOM 1497 N N . ASP A 1 189 ? 10.088 5.880 -32.946 1.00 88.50 189 ASP A N 1
ATOM 1498 C CA . ASP A 1 189 ? 9.926 7.077 -32.109 1.00 88.50 189 ASP A CA 1
ATOM 1499 C C . ASP A 1 189 ? 9.030 6.840 -30.884 1.00 88.50 189 ASP A C 1
ATOM 1501 O O . ASP A 1 189 ? 9.087 7.602 -29.908 1.00 88.50 189 ASP A O 1
ATOM 1505 N N . HIS A 1 190 ? 8.231 5.766 -30.936 1.00 93.62 190 HIS A N 1
ATOM 1506 C CA . HIS A 1 190 ? 7.271 5.339 -29.922 1.00 93.62 190 HIS A CA 1
ATOM 1507 C C . HIS A 1 190 ? 7.357 3.830 -29.667 1.00 93.62 190 HIS A C 1
ATOM 1509 O O . HIS A 1 190 ? 7.447 3.020 -30.595 1.00 93.62 190 HIS A O 1
ATOM 1515 N N . LEU A 1 191 ? 7.288 3.455 -28.390 1.00 95.56 191 LEU A N 1
ATOM 1516 C CA . LEU A 1 191 ? 7.173 2.073 -27.945 1.00 95.56 191 LEU A CA 1
ATOM 1517 C C . LEU A 1 191 ? 5.819 1.883 -27.253 1.00 95.56 191 LEU A C 1
ATOM 1519 O O . LEU A 1 191 ? 5.529 2.624 -26.313 1.00 95.56 191 LEU A O 1
ATOM 1523 N N . PRO A 1 192 ? 5.011 0.886 -27.661 1.00 94.69 192 PRO A N 1
ATOM 1524 C CA . PRO A 1 192 ? 3.744 0.620 -26.995 1.00 94.69 192 PRO A CA 1
ATOM 1525 C C . PRO A 1 192 ? 3.988 0.131 -25.558 1.00 94.69 192 PRO A C 1
ATOM 1527 O O . PRO A 1 192 ? 5.000 -0.542 -25.323 1.00 94.69 192 PRO A O 1
ATOM 1530 N N . PRO A 1 193 ? 3.063 0.390 -24.616 1.00 95.38 193 PRO A N 1
ATOM 1531 C CA . PRO A 1 193 ? 3.156 -0.124 -23.256 1.00 95.38 193 PRO A CA 1
ATOM 1532 C C . PRO A 1 193 ? 3.321 -1.646 -23.215 1.00 95.38 193 PRO A C 1
ATOM 1534 O O . PRO A 1 193 ? 2.797 -2.376 -24.065 1.00 95.38 193 PRO A O 1
ATOM 1537 N N . VAL A 1 194 ? 4.049 -2.122 -22.203 1.00 95.94 194 VAL A N 1
ATOM 1538 C CA . VAL A 1 194 ? 4.218 -3.557 -21.935 1.00 95.94 194 VAL A CA 1
ATOM 1539 C C . VAL A 1 194 ? 2.853 -4.210 -21.729 1.00 95.94 194 VAL A C 1
ATOM 1541 O O . VAL A 1 194 ? 1.986 -3.655 -21.058 1.00 95.94 194 VAL A O 1
ATOM 1544 N N . LYS A 1 195 ? 2.671 -5.399 -22.306 1.00 94.50 195 LYS A N 1
ATOM 1545 C CA . LYS A 1 195 ? 1.410 -6.152 -22.231 1.00 94.50 195 LYS A CA 1
ATOM 1546 C C . LYS A 1 195 ? 1.486 -7.371 -21.324 1.00 94.50 195 LYS A C 1
ATOM 1548 O O . LYS A 1 195 ? 0.464 -7.797 -20.805 1.00 94.50 195 LYS A O 1
ATOM 1553 N N . GLU A 1 196 ? 2.683 -7.919 -21.148 1.00 94.38 196 GLU A N 1
ATOM 1554 C CA . GLU A 1 196 ? 2.906 -9.177 -20.446 1.00 94.38 196 GLU A CA 1
ATOM 1555 C C . GLU A 1 196 ? 4.174 -9.091 -19.601 1.00 94.38 196 GLU A C 1
ATOM 1557 O O . GLU A 1 196 ? 5.139 -8.413 -19.966 1.00 94.38 196 GLU A O 1
ATOM 1562 N N . LEU A 1 197 ? 4.153 -9.790 -18.469 1.00 93.81 197 LEU A N 1
ATOM 1563 C CA . LEU A 1 197 ? 5.276 -9.941 -17.558 1.00 93.81 197 LEU A CA 1
ATOM 1564 C C . LEU A 1 197 ? 5.443 -11.430 -17.265 1.00 93.81 197 LEU A C 1
ATOM 1566 O O . LEU A 1 197 ? 4.480 -12.100 -16.902 1.00 93.81 197 LEU A O 1
ATOM 1570 N N . ILE A 1 198 ? 6.669 -11.924 -17.417 1.00 95.19 198 ILE A N 1
ATOM 1571 C CA . ILE A 1 198 ? 7.050 -13.282 -17.029 1.00 95.19 198 ILE A CA 1
ATOM 1572 C C . ILE A 1 198 ? 7.900 -13.150 -15.771 1.00 95.19 198 ILE A C 1
ATOM 1574 O O . ILE A 1 198 ? 8.951 -12.506 -15.803 1.00 95.19 198 ILE A O 1
ATOM 1578 N N . ASN A 1 199 ? 7.424 -13.720 -14.666 1.00 95.25 199 ASN A N 1
ATOM 1579 C CA . ASN A 1 199 ? 8.146 -13.703 -13.402 1.00 95.25 199 ASN A CA 1
ATOM 1580 C C . ASN A 1 199 ? 9.117 -14.886 -13.339 1.00 95.25 199 ASN A C 1
ATOM 1582 O O . ASN A 1 199 ? 8.729 -16.014 -13.641 1.00 95.25 199 ASN A O 1
ATOM 1586 N N . TYR A 1 200 ? 10.358 -14.630 -12.934 1.00 95.00 200 TYR A N 1
ATOM 1587 C CA . TYR A 1 200 ? 11.366 -15.664 -12.723 1.00 95.00 200 TYR A CA 1
ATOM 1588 C C . TYR A 1 200 ? 11.827 -15.645 -11.265 1.00 95.00 200 TYR A C 1
ATOM 1590 O O . TYR A 1 200 ? 12.269 -14.608 -10.775 1.00 95.00 200 TYR A O 1
ATOM 1598 N N . VAL A 1 201 ? 11.781 -16.801 -10.604 1.00 92.56 201 VAL A N 1
ATOM 1599 C CA . VAL A 1 201 ? 12.282 -17.023 -9.240 1.00 92.56 201 VAL A CA 1
ATOM 1600 C C . VAL A 1 201 ? 13.316 -18.144 -9.309 1.00 92.56 201 VAL A C 1
ATOM 1602 O O . VAL A 1 201 ? 13.044 -19.204 -9.873 1.00 92.56 201 VAL A O 1
ATOM 1605 N N . ASP A 1 202 ? 14.535 -17.875 -8.837 1.00 91.50 202 ASP A N 1
ATOM 1606 C CA . ASP A 1 202 ? 15.677 -18.804 -8.895 1.00 91.50 202 ASP A CA 1
ATOM 1607 C C . ASP A 1 202 ? 15.915 -19.413 -10.290 1.00 91.50 202 ASP A C 1
ATOM 1609 O O . ASP A 1 202 ? 16.184 -20.603 -10.463 1.00 91.50 202 ASP A O 1
ATOM 1613 N N . GLY A 1 203 ? 15.775 -18.576 -11.323 1.00 93.88 203 GLY A N 1
ATOM 1614 C CA . GLY A 1 203 ? 15.987 -18.960 -12.721 1.00 93.88 203 GLY A CA 1
ATOM 1615 C C . GLY A 1 203 ? 14.850 -19.769 -13.356 1.00 93.88 203 GLY A C 1
ATOM 1616 O O . GLY A 1 203 ? 14.967 -20.150 -14.520 1.00 93.88 203 GLY A O 1
ATOM 1617 N N . LYS A 1 204 ? 13.741 -20.010 -12.649 1.00 95.38 204 LYS A N 1
ATOM 1618 C CA . LYS A 1 204 ? 12.565 -20.725 -13.166 1.00 95.38 204 LYS A CA 1
ATOM 1619 C C . LYS A 1 204 ? 11.376 -19.789 -13.314 1.00 95.38 204 LYS A C 1
ATOM 1621 O O . LYS A 1 204 ? 11.216 -18.865 -12.524 1.00 95.38 204 LYS A O 1
ATOM 1626 N N . VAL A 1 205 ? 10.534 -20.045 -14.314 1.00 95.75 205 VAL A N 1
ATOM 1627 C CA . VAL A 1 205 ? 9.274 -19.310 -14.479 1.00 95.75 205 VAL A CA 1
ATOM 1628 C C . VAL A 1 205 ? 8.369 -19.613 -13.287 1.00 95.75 205 VAL A C 1
ATOM 1630 O O . VAL A 1 205 ? 8.112 -20.779 -12.989 1.00 95.75 205 VAL A O 1
ATOM 1633 N N . PHE A 1 206 ? 7.890 -18.564 -12.628 1.00 95.44 206 PHE A N 1
ATOM 1634 C CA . PHE A 1 206 ? 6.866 -18.649 -11.598 1.00 95.44 206 PHE A CA 1
ATOM 1635 C C . PHE A 1 206 ? 5.510 -18.331 -12.233 1.00 95.44 206 PHE A C 1
ATOM 1637 O O . PHE A 1 206 ? 5.311 -17.220 -12.731 1.00 95.44 206 PHE A O 1
ATOM 1644 N N . ASP A 1 207 ? 4.592 -19.300 -12.231 1.00 93.12 207 ASP A N 1
ATOM 1645 C CA . ASP A 1 207 ? 3.230 -19.136 -12.749 1.00 93.12 207 ASP A CA 1
ATOM 1646 C C . ASP A 1 207 ? 2.236 -19.025 -11.590 1.00 93.12 207 ASP A C 1
ATOM 1648 O O . ASP A 1 207 ? 2.289 -19.812 -10.646 1.00 93.12 207 ASP A O 1
ATOM 1652 N N . ASN A 1 208 ? 1.348 -18.034 -11.669 1.00 91.12 208 ASN A N 1
ATOM 1653 C CA . ASN A 1 208 ? 0.319 -17.756 -10.673 1.00 91.12 208 ASN A CA 1
ATOM 1654 C C . ASN A 1 208 ? -1.120 -17.918 -11.178 1.00 91.12 208 ASN A C 1
ATOM 1656 O O . ASN A 1 208 ? -2.063 -17.377 -10.599 1.00 91.12 208 ASN A O 1
ATOM 1660 N N . LYS A 1 209 ? -1.290 -18.681 -12.260 1.00 88.19 209 LYS A N 1
ATOM 1661 C CA . LYS A 1 209 ? -2.588 -19.082 -12.807 1.00 88.19 209 LYS A CA 1
ATOM 1662 C C . LYS A 1 209 ? -3.082 -20.364 -12.124 1.00 88.19 209 LYS A C 1
ATOM 1664 O O . LYS A 1 209 ? -2.907 -21.455 -12.664 1.00 88.19 209 LYS A O 1
ATOM 1669 N N . TRP A 1 210 ? -3.681 -20.222 -10.945 1.00 85.06 210 TRP A N 1
ATOM 1670 C CA . TRP A 1 210 ? -4.349 -21.294 -10.188 1.00 85.06 210 TRP A CA 1
ATOM 1671 C C . TRP A 1 210 ? -5.841 -21.032 -10.001 1.00 85.06 210 TRP A C 1
ATOM 1673 O O . TRP A 1 210 ? -6.251 -19.848 -10.042 1.00 85.06 210 TRP A O 1
#

Foldseek 3Di:
DDDDPDDDPQDDDEDQDDAFQLQQLLVCVVVVNPDRHCVVLVLLVVADAPVVLLVVLCPPVQNVDDDDGDDHNVSSVVLVVVCVVVVGDSSHSSNHSNVSNVVSVVVVCVVPPDDPPDDDDACVLVVDHNVCVVVVVVVVLVLCLLQVAFAQAGNPDPDRDGDNDDDDDDDPCNVVSSVVSPPPVPPDPYDYHDDDDFDDDPNHTDDDPD